Protein AF-A0A7S2GA69-F1 (afdb_monomer_lite)

Secondary structure (DSSP, 8-state):
-HHHHHTT-TTS-HHHHHHHHHHHHHHHHHH-GGGT--HHHHHSSSPPHHHHHHHHHHHHHHHHHHHHHGGGS-HHHHHHHHHHHHHHHHS-SS----S--SSPPPTT--EEEEE-GGGGT--HHHHHHHHGGGS-EEEEEEEEEETTEEEEEEEESSHHHHHHHHHHHHH-SS--TT-EEE--S-SHHHHHTTS--

pLDDT: mean 79.61, std 15.12, range [34.06, 97.5]

Foldseek 3Di:
DVLVLVVPQPPQDPVNSVVLVVLLVVLVCCVDVVNPHDVVQVVDPPHDVSNVVNVVSVVVSVVSSCVRCVVVDDPVVVVVVVCVVVVVVVPPPDPPDDQDAPDDDPLFAFKKKFKDQLQVPADQVRVQVVLCVLAHWDDFPDWDDDVSIIMTMTGHPGPSSLVSQQVVQVVPPDQPSGGGIGHDRDPVVVVPVPVPD

Structure (mmCIF, N/CA/C/O backbone):
data_AF-A0A7S2GA69-F1
#
_entry.id   AF-A0A7S2GA69-F1
#
loop_
_atom_site.group_PDB
_atom_site.id
_atom_site.type_symbol
_atom_site.label_atom_id
_atom_site.label_alt_id
_atom_site.label_comp_id
_atom_site.label_asym_id
_atom_site.label_entity_id
_atom_site.label_seq_id
_atom_site.pdbx_PDB_ins_code
_atom_site.Cartn_x
_atom_site.Cartn_y
_atom_site.Cartn_z
_atom_site.occupancy
_atom_site.B_iso_or_equiv
_atom_site.auth_seq_id
_atom_site.auth_comp_id
_atom_site.auth_asym_id
_atom_site.auth_atom_id
_atom_site.pdbx_PDB_model_num
ATOM 1 N N . GLY A 1 1 ? -5.408 2.112 14.763 1.00 56.94 1 GLY A N 1
ATOM 2 C CA . GLY A 1 1 ? -6.614 2.586 14.064 1.00 56.94 1 GLY A CA 1
ATOM 3 C C . GLY A 1 1 ? -7.779 2.627 15.024 1.00 56.94 1 GLY A C 1
ATOM 4 O O . GLY A 1 1 ? -7.984 3.654 15.646 1.00 56.94 1 GLY A O 1
ATOM 5 N N . MET A 1 2 ? -8.460 1.498 15.220 1.00 62.84 2 MET A N 1
ATOM 6 C CA . MET A 1 2 ? -9.732 1.444 15.953 1.00 62.84 2 MET A CA 1
ATOM 7 C C . MET A 1 2 ? -9.617 1.306 17.481 1.00 62.84 2 MET A C 1
ATOM 9 O O . MET A 1 2 ? -10.373 1.951 18.183 1.00 62.84 2 MET A O 1
ATOM 13 N N . ALA A 1 3 ? -8.619 0.582 18.010 1.00 67.19 3 ALA A N 1
ATOM 14 C CA . ALA A 1 3 ? -8.388 0.486 19.465 1.00 67.19 3 ALA A CA 1
ATOM 15 C C . ALA A 1 3 ? -8.144 1.856 20.133 1.00 67.19 3 ALA A C 1
ATOM 17 O O . ALA A 1 3 ? -8.482 2.086 21.287 1.00 67.19 3 ALA A O 1
ATOM 18 N N . LYS A 1 4 ? -7.572 2.797 19.372 1.00 71.19 4 LYS A N 1
ATOM 19 C CA . LYS A 1 4 ? -7.397 4.184 19.812 1.00 71.19 4 LYS A CA 1
ATOM 20 C C . LYS A 1 4 ? -8.718 4.961 19.794 1.00 71.19 4 LYS A C 1
ATOM 22 O O . LYS A 1 4 ? -8.878 5.874 20.587 1.00 71.19 4 LYS A O 1
ATOM 27 N N . ALA A 1 5 ? -9.631 4.604 18.893 1.00 69.44 5 ALA A N 1
ATOM 28 C CA . ALA A 1 5 ? -10.930 5.243 18.755 1.00 69.44 5 ALA A CA 1
ATOM 29 C C . ALA A 1 5 ? -11.930 4.739 19.809 1.00 69.44 5 ALA A C 1
ATOM 31 O O . ALA A 1 5 ? -12.579 5.552 20.454 1.00 69.44 5 ALA A O 1
ATOM 32 N N . THR A 1 6 ? -11.974 3.428 20.072 1.00 72.00 6 THR A N 1
ATOM 33 C CA . THR A 1 6 ? -12.809 2.835 21.133 1.00 72.00 6 THR A CA 1
ATOM 34 C C . THR A 1 6 ? -12.390 3.274 22.533 1.00 72.00 6 THR A C 1
ATOM 36 O O . THR A 1 6 ? -13.230 3.378 23.420 1.00 72.00 6 THR A O 1
ATOM 39 N N . GLY A 1 7 ? -11.107 3.596 22.739 1.00 74.94 7 GLY A N 1
ATOM 40 C CA . GLY A 1 7 ? -10.619 4.166 23.997 1.00 74.94 7 GLY A CA 1
ATOM 41 C C . GLY A 1 7 ? -11.280 5.498 24.377 1.00 74.94 7 GLY A C 1
ATOM 42 O O . GLY A 1 7 ? -11.326 5.825 25.560 1.00 74.94 7 GLY A O 1
ATOM 43 N N . CYS A 1 8 ? -11.815 6.230 23.395 1.00 75.06 8 CYS A N 1
ATOM 44 C CA . CYS A 1 8 ? -12.467 7.524 23.584 1.00 75.06 8 CYS A CA 1
ATOM 45 C C . CYS A 1 8 ? -13.998 7.438 23.718 1.00 75.06 8 CYS A C 1
ATOM 47 O O . CYS A 1 8 ? -14.616 8.475 23.933 1.00 75.06 8 CYS A O 1
ATOM 49 N N . LEU A 1 9 ? -14.599 6.247 23.582 1.00 79.06 9 LEU A N 1
ATOM 50 C CA . LEU A 1 9 ? -16.054 6.061 23.617 1.00 79.06 9 LEU A CA 1
ATOM 51 C C . LEU A 1 9 ? -16.526 5.656 25.007 1.00 79.06 9 LEU A C 1
ATOM 53 O O . LEU A 1 9 ? -16.236 4.554 25.474 1.00 79.06 9 LEU A O 1
ATOM 57 N N . HIS A 1 10 ? -17.279 6.522 25.664 1.00 82.38 10 HIS A N 1
ATOM 58 C CA . HIS A 1 10 ? -17.830 6.275 26.993 1.00 82.38 10 HIS A CA 1
ATOM 59 C C . HIS A 1 10 ? -18.964 5.247 26.951 1.00 82.38 10 HIS A C 1
ATOM 61 O O . HIS A 1 10 ? -19.181 4.544 27.935 1.00 82.38 10 HIS A O 1
ATOM 67 N N . SER A 1 11 ? -19.642 5.122 25.807 1.00 81.00 11 SER A N 1
ATOM 68 C CA . SER A 1 11 ? -20.712 4.145 25.576 1.00 81.00 11 SER A CA 1
ATOM 69 C C . SER A 1 11 ? -20.226 2.691 25.547 1.00 81.00 11 SER A C 1
ATOM 71 O O . SER A 1 11 ? -21.008 1.772 25.790 1.00 81.00 11 SER A O 1
ATOM 73 N N . VAL A 1 12 ? -18.935 2.457 25.292 1.00 81.62 12 VAL A N 1
ATOM 74 C CA . VAL A 1 12 ? -18.362 1.108 25.218 1.00 81.62 12 VAL A CA 1
ATOM 75 C C . VAL A 1 12 ? -17.767 0.728 26.572 1.00 81.62 12 VAL A C 1
ATOM 77 O O . VAL A 1 12 ? -16.749 1.292 26.992 1.00 81.62 12 VAL A O 1
ATOM 80 N N . SER A 1 13 ? -18.379 -0.258 27.235 1.00 88.12 13 SER A N 1
ATOM 81 C CA . SER A 1 13 ? -17.924 -0.775 28.531 1.00 88.12 13 SER A CA 1
ATOM 82 C C . SER A 1 13 ? -16.501 -1.341 28.461 1.00 88.12 13 SER A C 1
ATOM 84 O O . SER A 1 13 ? -16.039 -1.779 27.406 1.00 88.12 13 SER A O 1
ATOM 86 N N . ALA A 1 14 ? -15.790 -1.352 29.593 1.00 87.62 14 ALA A N 1
ATOM 87 C CA . ALA A 1 14 ? -14.438 -1.913 29.664 1.00 87.62 14 ALA A CA 1
ATOM 88 C C . ALA A 1 14 ? -14.398 -3.388 29.223 1.00 87.62 14 ALA A C 1
ATOM 90 O O . ALA A 1 14 ? -13.510 -3.775 28.470 1.00 87.62 14 ALA A O 1
ATOM 91 N N . GLU A 1 15 ? -15.408 -4.165 29.617 1.00 88.62 15 GLU A N 1
ATOM 92 C CA . GLU A 1 15 ? -15.568 -5.568 29.229 1.00 88.62 15 GLU A CA 1
ATOM 93 C C . GLU A 1 15 ? -15.754 -5.728 27.713 1.00 88.62 15 GLU A C 1
ATOM 95 O O . GLU A 1 15 ? -15.049 -6.510 27.080 1.00 88.62 15 GLU A O 1
ATOM 100 N N . LEU A 1 16 ? -16.627 -4.926 27.090 1.00 84.69 16 LEU A N 1
ATOM 101 C CA . LEU A 1 16 ? -16.822 -4.969 25.640 1.00 84.69 16 LEU A CA 1
ATOM 102 C C . LEU A 1 16 ? -15.548 -4.550 24.890 1.00 84.69 16 LEU A C 1
ATOM 104 O O . LEU A 1 16 ? -15.219 -5.126 23.855 1.00 84.69 16 LEU A O 1
ATOM 108 N N . ARG A 1 17 ? -14.777 -3.587 25.415 1.00 84.19 17 ARG A N 1
ATOM 109 C CA . ARG A 1 17 ? -13.474 -3.214 24.831 1.00 84.19 17 ARG A CA 1
ATOM 110 C C . ARG A 1 17 ? -12.475 -4.364 24.880 1.00 84.19 17 ARG A C 1
ATOM 112 O O . ARG A 1 17 ? -11.717 -4.533 23.923 1.00 84.19 17 ARG A O 1
ATOM 119 N N . GLU A 1 18 ? -12.450 -5.121 25.971 1.00 89.06 18 GLU A N 1
ATOM 120 C CA . GLU A 1 18 ? -11.583 -6.289 26.116 1.00 89.06 18 GLU A CA 1
ATOM 121 C C . GLU A 1 18 ? -11.987 -7.389 25.129 1.00 89.06 18 GLU A C 1
ATOM 123 O O . GLU A 1 18 ? -11.152 -7.823 24.335 1.00 89.06 18 GLU A O 1
ATOM 128 N N . GLN A 1 19 ? -13.281 -7.716 25.060 1.00 87.88 19 GLN A N 1
ATOM 129 C CA . GLN A 1 19 ? -13.828 -8.684 24.101 1.00 87.88 19 GLN A CA 1
ATOM 130 C C . GLN A 1 19 ? -13.518 -8.299 22.647 1.00 87.88 19 GLN A C 1
ATOM 132 O O . GLN A 1 19 ? -13.066 -9.127 21.856 1.00 87.88 19 GLN A O 1
ATOM 137 N N . LEU A 1 20 ? -13.704 -7.026 22.284 1.00 86.25 20 LEU A N 1
ATOM 138 C CA . LEU A 1 20 ? -13.364 -6.514 20.954 1.00 86.25 20 LEU A CA 1
ATOM 139 C C . LEU A 1 20 ? -11.859 -6.584 20.685 1.00 86.25 20 LEU A C 1
ATOM 141 O O . LEU A 1 20 ? -11.438 -6.893 19.572 1.00 86.25 20 LEU A O 1
ATOM 145 N N . THR A 1 21 ? -11.030 -6.295 21.688 1.00 86.62 21 THR A N 1
ATOM 146 C CA . THR A 1 21 ? -9.571 -6.374 21.554 1.00 86.62 21 THR A CA 1
ATOM 147 C C . THR A 1 21 ? -9.132 -7.808 21.286 1.00 86.62 21 THR A C 1
ATOM 149 O O . THR A 1 21 ? -8.342 -8.038 20.366 1.00 86.62 21 THR A O 1
ATOM 152 N N . GLU A 1 22 ? -9.683 -8.764 22.030 1.00 89.69 22 GLU A N 1
ATOM 153 C CA . GLU A 1 22 ? -9.401 -10.182 21.855 1.00 89.69 22 GLU A CA 1
ATOM 154 C C . GLU A 1 22 ? -9.870 -10.685 20.484 1.00 89.69 22 GLU A C 1
ATOM 156 O O . GLU A 1 22 ? -9.062 -11.221 19.721 1.00 89.69 22 GLU A O 1
ATOM 161 N N . LEU A 1 23 ? -11.132 -10.432 20.115 1.00 87.69 23 LEU A N 1
ATOM 162 C CA . LEU A 1 23 ? -11.693 -10.811 18.814 1.00 87.69 23 LEU A CA 1
ATOM 163 C C . LEU A 1 23 ? -10.848 -10.257 17.660 1.00 87.69 23 LEU A C 1
ATOM 165 O O . LEU A 1 23 ? -10.578 -10.948 16.673 1.00 87.69 23 LEU A O 1
ATOM 169 N N . LYS A 1 24 ? -10.368 -9.014 17.794 1.00 83.69 24 LYS A N 1
ATOM 170 C CA . LYS A 1 24 ? -9.523 -8.382 16.779 1.00 83.69 24 LYS A CA 1
ATOM 171 C C . LYS A 1 24 ? -8.124 -8.953 16.699 1.00 83.69 24 LYS A C 1
ATOM 173 O O . LYS A 1 24 ? -7.525 -8.928 15.625 1.00 83.69 24 LYS A O 1
ATOM 178 N N . GLU A 1 25 ? -7.576 -9.419 17.807 1.00 86.50 25 GLU A N 1
ATOM 179 C CA . GLU A 1 25 ? -6.292 -10.103 17.805 1.00 86.50 25 GLU A CA 1
ATOM 180 C C . GLU A 1 25 ? -6.419 -11.485 17.155 1.00 86.50 25 GLU A C 1
ATOM 182 O O . GLU A 1 25 ? -5.618 -11.824 16.284 1.00 86.50 25 GLU A O 1
ATOM 187 N N . GLN A 1 26 ? -7.477 -12.230 17.482 1.00 83.94 26 GLN A N 1
ATOM 188 C CA . GLN A 1 26 ? -7.777 -13.526 16.874 1.00 83.94 26 GLN A CA 1
ATOM 189 C C . GLN A 1 26 ? -7.988 -13.409 15.352 1.00 83.94 26 GLN A C 1
ATOM 191 O O . GLN A 1 26 ? -7.322 -14.102 14.583 1.00 83.94 26 GLN A O 1
ATOM 196 N N . GLY A 1 27 ? -8.832 -12.478 14.891 1.00 81.94 27 GLY A N 1
ATOM 197 C CA . GLY A 1 27 ? -9.054 -12.254 13.457 1.00 81.94 27 GLY A CA 1
ATOM 198 C C . GLY A 1 27 ? -7.803 -11.763 12.717 1.00 81.94 27 GLY A C 1
ATOM 199 O O . GLY A 1 27 ? -7.520 -12.198 11.602 1.00 81.94 27 GLY A O 1
ATOM 200 N N . ARG A 1 28 ? -6.982 -10.914 13.351 1.00 80.00 28 ARG A N 1
ATOM 201 C CA . ARG A 1 28 ? -5.724 -10.437 12.754 1.00 80.00 28 ARG A CA 1
ATOM 202 C C . ARG A 1 28 ? -4.724 -11.564 12.522 1.00 80.00 28 ARG A C 1
ATOM 204 O O . ARG A 1 28 ? -4.031 -11.528 11.508 1.00 80.00 28 ARG A O 1
ATOM 211 N N . ARG A 1 29 ? -4.651 -12.540 13.432 1.00 80.94 29 ARG A N 1
ATOM 212 C CA . ARG A 1 29 ? -3.798 -13.726 13.262 1.00 80.94 29 ARG A CA 1
ATOM 213 C C . ARG A 1 29 ? -4.213 -14.547 12.056 1.00 80.94 29 ARG A C 1
ATOM 215 O O . ARG A 1 29 ? -3.338 -15.030 11.369 1.00 80.94 29 ARG A O 1
ATOM 222 N N . LEU A 1 30 ? -5.505 -14.631 11.748 1.00 74.69 30 LEU A N 1
ATOM 223 C CA . LEU A 1 30 ? -5.980 -15.306 10.537 1.00 74.69 30 LEU A CA 1
ATOM 224 C C . LEU A 1 30 ? -5.666 -14.521 9.253 1.00 74.69 30 LEU A C 1
ATOM 226 O O . LEU A 1 30 ? -5.507 -15.119 8.196 1.00 74.69 30 LEU A O 1
ATOM 230 N N . PHE A 1 31 ? -5.555 -13.193 9.341 1.00 68.88 31 PHE A N 1
ATOM 231 C CA . PHE A 1 31 ? -5.378 -12.317 8.179 1.00 68.88 31 PHE A CA 1
ATOM 232 C C . PHE A 1 31 ? -3.914 -12.023 7.815 1.00 68.88 31 PHE A C 1
ATOM 234 O O . PHE A 1 31 ? -3.614 -11.760 6.654 1.00 68.88 31 PHE A O 1
ATOM 241 N N . LYS A 1 32 ? -2.995 -12.004 8.789 1.00 70.06 32 LYS A N 1
ATOM 242 C CA . LYS A 1 32 ? -1.599 -11.588 8.580 1.00 70.06 32 LYS A CA 1
ATOM 243 C C . LYS A 1 32 ? -0.661 -12.788 8.465 1.00 70.06 32 LYS A C 1
ATOM 245 O O . LYS A 1 32 ? -0.373 -13.392 9.501 1.00 70.06 32 LYS A O 1
ATOM 250 N N . PRO A 1 33 ? -0.115 -13.099 7.273 1.00 65.50 33 PRO A N 1
ATOM 251 C CA . PRO A 1 33 ? 0.760 -14.255 7.088 1.00 65.50 33 PRO A CA 1
ATOM 252 C C . PRO A 1 33 ? 1.964 -14.275 8.029 1.00 65.50 33 PRO A C 1
ATOM 254 O O . PRO A 1 33 ? 2.317 -15.307 8.591 1.00 65.50 33 PRO A O 1
ATOM 257 N N . GLU A 1 34 ? 2.549 -13.108 8.291 1.00 66.56 34 GLU A N 1
ATOM 258 C CA . GLU A 1 34 ? 3.672 -12.950 9.213 1.00 66.56 34 GLU A CA 1
ATOM 259 C C . GLU A 1 34 ? 3.327 -13.199 10.696 1.00 66.56 34 GLU A C 1
ATOM 261 O O . GLU A 1 34 ? 4.232 -13.315 11.519 1.00 66.56 34 GLU A O 1
ATOM 266 N N . LEU A 1 35 ? 2.039 -13.289 11.045 1.00 57.72 35 LEU A N 1
ATOM 267 C CA . LEU A 1 35 ? 1.529 -13.604 12.386 1.00 57.72 35 LEU A CA 1
ATOM 268 C C . LEU A 1 35 ? 0.805 -14.963 12.437 1.00 57.72 35 LEU A C 1
ATOM 270 O O . LEU A 1 35 ? 0.030 -15.203 13.362 1.00 57.72 35 LEU A O 1
ATOM 274 N N . GLY A 1 36 ? 1.051 -15.840 11.457 1.00 64.94 36 GLY A N 1
ATOM 275 C CA . GLY A 1 36 ? 0.429 -17.165 11.372 1.00 64.94 36 GLY A CA 1
ATOM 276 C C . GLY A 1 36 ? -0.874 -17.213 10.571 1.00 64.94 36 GLY A C 1
ATOM 277 O O . GLY A 1 36 ? -1.592 -18.206 10.659 1.00 64.94 36 GLY A O 1
ATOM 278 N N . GLY A 1 37 ? -1.186 -16.164 9.807 1.00 70.56 37 GLY A N 1
ATOM 279 C CA . GLY A 1 37 ? -2.333 -16.146 8.902 1.00 70.56 37 GLY A CA 1
ATOM 280 C C . GLY A 1 37 ? -2.082 -16.965 7.645 1.00 70.56 37 GLY A C 1
ATOM 281 O O . GLY A 1 37 ? -0.949 -17.086 7.185 1.00 70.56 37 GLY A O 1
ATOM 282 N N . ASP A 1 38 ? -3.146 -17.498 7.060 1.00 72.06 38 ASP A N 1
ATOM 283 C CA . ASP A 1 38 ? -3.064 -18.228 5.801 1.00 72.06 38 ASP A CA 1
ATOM 284 C C . ASP A 1 38 ? -3.950 -17.543 4.766 1.00 72.06 38 ASP A C 1
ATOM 286 O O . ASP A 1 38 ? -5.161 -17.381 4.933 1.00 72.06 38 ASP A O 1
ATOM 290 N N . ARG A 1 39 ? -3.317 -17.115 3.676 1.00 70.00 39 ARG A N 1
ATOM 291 C CA . ARG A 1 39 ? -4.009 -16.461 2.575 1.00 70.00 39 ARG A CA 1
ATOM 292 C C . ARG A 1 39 ? -4.960 -17.419 1.854 1.00 70.00 39 ARG A C 1
ATOM 294 O O . ARG A 1 39 ? -6.002 -16.961 1.395 1.00 70.00 39 ARG A O 1
ATOM 301 N N . ALA A 1 40 ? -4.640 -18.711 1.789 1.00 74.81 40 ALA A N 1
ATOM 302 C CA . ALA A 1 40 ? -5.520 -19.708 1.188 1.00 74.81 40 ALA A CA 1
ATOM 303 C C . ALA A 1 40 ? -6.849 -19.792 1.954 1.00 74.81 40 ALA A C 1
ATOM 305 O O . ALA A 1 40 ? -7.909 -19.704 1.342 1.00 74.81 40 ALA A O 1
ATOM 306 N N . ILE A 1 41 ? -6.800 -19.788 3.293 1.00 69.50 41 ILE A N 1
ATOM 307 C CA . ILE A 1 41 ? -7.995 -19.757 4.159 1.00 69.50 41 ILE A CA 1
ATOM 308 C C . ILE A 1 41 ? -8.861 -18.514 3.888 1.00 69.50 41 ILE A C 1
ATOM 310 O O . ILE A 1 41 ? -10.087 -18.575 3.957 1.00 69.50 41 ILE A O 1
ATOM 314 N N . TRP A 1 42 ? -8.246 -17.370 3.571 1.00 67.88 42 TRP A N 1
ATOM 315 C CA . TRP A 1 42 ? -8.986 -16.156 3.209 1.00 67.88 42 TRP A CA 1
ATOM 316 C C . TRP A 1 42 ? -9.622 -16.225 1.817 1.00 67.88 42 TRP A C 1
ATOM 318 O O . TRP A 1 42 ? -10.644 -15.582 1.572 1.00 67.88 42 TRP A O 1
ATOM 328 N N . GLU A 1 43 ? -9.008 -16.938 0.880 1.00 71.25 43 GLU A N 1
ATOM 329 C CA . GLU A 1 43 ? -9.525 -17.107 -0.481 1.00 71.25 43 GLU A CA 1
ATOM 330 C C . GLU A 1 43 ? -10.613 -18.192 -0.539 1.00 71.25 43 GLU A C 1
ATOM 332 O O . GLU A 1 43 ? -11.505 -18.124 -1.387 1.00 71.25 43 GLU A O 1
ATOM 337 N N . GLU A 1 44 ? -10.624 -19.112 0.426 1.00 74.81 44 GLU A N 1
ATOM 338 C CA . GLU A 1 44 ? -11.700 -20.075 0.623 1.00 74.81 44 GLU A CA 1
ATOM 339 C C . GLU A 1 44 ? -13.020 -19.377 1.011 1.00 74.81 44 GLU A C 1
ATOM 341 O O . GLU A 1 44 ? -13.093 -18.406 1.778 1.00 74.81 44 GLU A O 1
ATOM 346 N N . ARG A 1 45 ? -14.110 -19.839 0.396 1.00 72.38 45 ARG A N 1
ATOM 347 C CA . ARG A 1 45 ? -15.477 -19.389 0.673 1.00 72.38 45 ARG A CA 1
ATOM 348 C C . ARG A 1 45 ? -16.322 -20.610 1.040 1.00 72.38 45 ARG A C 1
ATOM 350 O O . ARG A 1 45 ? -16.227 -21.614 0.336 1.00 72.38 45 ARG A O 1
ATOM 357 N N . PRO A 1 46 ? -17.194 -20.518 2.060 1.00 79.88 46 PRO A N 1
ATOM 358 C CA . PRO A 1 46 ? -17.415 -19.371 2.950 1.00 79.88 46 PRO A CA 1
ATOM 359 C C . PRO A 1 46 ? -16.230 -19.115 3.900 1.00 79.88 46 PRO A C 1
ATOM 361 O O . PRO A 1 46 ? -15.495 -20.035 4.237 1.00 79.88 46 PRO A O 1
ATOM 364 N N . LEU A 1 47 ? -16.041 -17.857 4.319 1.00 77.25 47 LEU A N 1
ATOM 365 C CA . LEU A 1 47 ? -14.994 -17.523 5.292 1.00 77.25 47 LEU A CA 1
ATOM 366 C C . LEU A 1 47 ? -15.315 -18.154 6.658 1.00 77.25 47 LEU A C 1
ATOM 368 O O . LEU A 1 47 ? -16.493 -18.248 7.016 1.00 77.25 47 LEU A O 1
ATOM 372 N N . PRO A 1 48 ? -14.292 -18.497 7.459 1.00 83.38 48 PRO A N 1
ATOM 373 C CA . PRO A 1 48 ? -14.476 -18.869 8.855 1.00 83.38 48 PRO A CA 1
ATOM 374 C C . PRO A 1 48 ? -15.322 -17.843 9.621 1.00 83.38 48 PRO A C 1
ATOM 376 O O . PRO A 1 48 ? -15.081 -16.638 9.528 1.00 83.38 48 PRO A O 1
ATOM 379 N N . GLU A 1 49 ? -16.264 -18.318 10.439 1.00 86.44 49 GLU A N 1
ATOM 380 C CA . GLU A 1 49 ? -17.187 -17.474 11.218 1.00 86.44 49 GLU A CA 1
ATOM 381 C C . GLU A 1 49 ? -16.456 -16.413 12.059 1.00 86.44 49 GLU A C 1
ATOM 383 O O . GLU A 1 49 ? -16.912 -15.279 12.196 1.00 86.44 49 GLU A O 1
ATOM 388 N N . LEU A 1 50 ? -15.271 -16.743 12.577 1.00 84.50 50 LEU A N 1
ATOM 389 C CA . LEU A 1 50 ? -14.444 -15.817 13.348 1.00 84.50 50 LEU A CA 1
ATOM 390 C C . LEU A 1 50 ? -14.061 -14.555 12.551 1.00 84.50 50 LEU A C 1
ATOM 392 O O . LEU A 1 50 ? -14.024 -13.461 13.112 1.00 84.50 50 LEU A O 1
ATOM 396 N N . LEU A 1 51 ? -13.830 -14.680 11.241 1.00 81.69 51 LEU A N 1
ATOM 397 C CA . LEU A 1 51 ? -13.556 -13.541 10.363 1.00 81.69 51 LEU A CA 1
ATOM 398 C C . LEU A 1 51 ? -14.818 -12.722 10.071 1.00 81.69 51 LEU A C 1
ATOM 400 O O . LEU A 1 51 ? -14.730 -11.501 9.942 1.00 81.69 51 LEU A O 1
ATOM 404 N N . TRP A 1 52 ? -15.991 -13.358 10.028 1.00 84.50 52 TRP A N 1
ATOM 405 C CA . TRP A 1 52 ? -17.264 -12.636 9.953 1.00 84.50 52 TRP A CA 1
ATOM 406 C C . TRP A 1 52 ? -17.517 -11.825 11.213 1.00 84.50 52 TRP A C 1
ATOM 408 O O . TRP A 1 52 ? -17.807 -10.637 11.120 1.00 84.50 52 TRP A O 1
ATOM 418 N N . ARG A 1 53 ? -17.339 -12.434 12.388 1.00 84.56 53 ARG A N 1
ATOM 419 C CA . ARG A 1 53 ? -17.492 -11.748 13.676 1.00 84.56 53 ARG A CA 1
ATOM 420 C C . ARG A 1 53 ? -16.494 -10.604 13.821 1.00 84.56 53 ARG A C 1
ATOM 422 O O . ARG A 1 53 ? -16.879 -9.529 14.262 1.00 84.56 53 ARG A O 1
ATOM 429 N N . TYR A 1 54 ? -15.247 -10.805 13.394 1.00 82.81 54 TYR A N 1
ATOM 430 C CA . TYR A 1 54 ? -14.241 -9.744 13.316 1.00 82.81 54 TYR A CA 1
ATOM 431 C C . TYR A 1 54 ? -14.716 -8.560 12.456 1.00 82.81 54 TYR A C 1
ATOM 433 O O . TYR A 1 54 ? -14.639 -7.414 12.891 1.00 82.81 54 TYR A O 1
ATOM 441 N N . ALA A 1 55 ? -15.220 -8.826 11.247 1.00 84.44 55 ALA A N 1
ATOM 442 C CA . ALA A 1 55 ? -15.680 -7.777 10.338 1.00 84.44 55 ALA A CA 1
ATOM 443 C C . ALA A 1 55 ? -16.953 -7.076 10.842 1.00 84.44 55 ALA A C 1
ATOM 445 O O . ALA A 1 55 ? -17.056 -5.856 10.741 1.00 84.44 55 ALA A O 1
ATOM 446 N N . ALA A 1 56 ? -17.895 -7.829 11.415 1.00 85.88 56 ALA A N 1
ATOM 447 C CA . ALA A 1 56 ? -19.118 -7.293 12.006 1.00 85.88 56 ALA A CA 1
ATOM 448 C C . ALA A 1 56 ? -18.810 -6.377 13.197 1.00 85.88 56 ALA A C 1
ATOM 450 O O . ALA A 1 56 ? -19.299 -5.254 13.246 1.00 85.88 56 ALA A O 1
ATOM 451 N N . ALA A 1 57 ? -17.904 -6.795 14.085 1.00 84.31 57 ALA A N 1
ATOM 452 C CA . ALA A 1 57 ? -17.476 -5.993 15.226 1.00 84.31 57 ALA A CA 1
ATOM 453 C C . ALA A 1 57 ? -16.882 -4.634 14.815 1.00 84.31 57 ALA A C 1
ATOM 455 O O . ALA A 1 57 ? -17.099 -3.630 15.491 1.00 84.31 57 ALA A O 1
ATOM 456 N N . ASP A 1 58 ? -16.156 -4.577 13.695 1.00 80.31 58 ASP A N 1
ATOM 457 C CA . ASP A 1 58 ? -15.625 -3.321 13.158 1.00 80.31 58 ASP A CA 1
ATOM 458 C C . ASP A 1 58 ? -16.743 -2.370 12.713 1.00 80.31 58 ASP A C 1
ATOM 460 O O . ASP A 1 58 ? -16.636 -1.162 12.921 1.00 80.31 58 ASP A O 1
ATOM 464 N N . VAL A 1 59 ? -17.820 -2.909 12.143 1.00 84.38 59 VAL A N 1
ATOM 465 C CA . VAL A 1 59 ? -18.996 -2.142 11.717 1.00 84.38 59 VAL A CA 1
ATOM 466 C C . VAL A 1 59 ? -19.817 -1.677 12.922 1.00 84.38 59 VAL A C 1
ATOM 468 O O . VAL A 1 59 ? -20.156 -0.498 13.000 1.00 84.38 59 VAL A O 1
ATOM 471 N N . ASP A 1 60 ? -20.058 -2.553 13.897 1.00 81.75 60 ASP A N 1
ATOM 472 C CA . ASP A 1 60 ? -20.807 -2.222 15.115 1.00 81.75 60 ASP A CA 1
ATOM 473 C C . ASP A 1 60 ? -20.123 -1.099 15.904 1.00 81.75 60 ASP A C 1
ATOM 475 O O . ASP A 1 60 ? -20.761 -0.138 16.338 1.00 81.75 60 ASP A O 1
ATOM 479 N N . VAL A 1 61 ? -18.793 -1.166 16.030 1.00 80.75 61 VAL A N 1
ATOM 480 C CA . VAL A 1 61 ? -17.999 -0.111 16.672 1.00 80.75 61 VAL A CA 1
ATOM 481 C C . VAL A 1 61 ? -18.094 1.206 15.906 1.00 80.75 61 VAL A C 1
ATOM 483 O O . VAL A 1 61 ? -18.161 2.261 16.533 1.00 80.75 61 VAL A O 1
ATOM 486 N N . LEU A 1 62 ? -18.097 1.179 14.570 1.00 81.25 62 LEU A N 1
ATOM 487 C CA . LEU A 1 62 ? -18.244 2.398 13.772 1.00 81.25 62 LEU A CA 1
ATOM 488 C C . LEU A 1 62 ? -19.608 3.061 13.987 1.00 81.25 62 LEU A C 1
ATOM 490 O O . LEU A 1 62 ? -19.660 4.287 14.076 1.00 81.25 62 LEU A O 1
ATOM 494 N N . PHE A 1 63 ? -20.683 2.281 14.117 1.00 83.81 63 PHE A N 1
ATOM 495 C CA . PHE A 1 63 ? -22.004 2.820 14.442 1.00 83.81 63 PHE A CA 1
ATOM 496 C C . PHE A 1 63 ? -22.057 3.389 15.861 1.00 83.81 63 PHE A C 1
ATOM 498 O O . PHE A 1 63 ? -22.468 4.532 16.029 1.00 83.81 63 PHE A O 1
ATOM 505 N N . ALA A 1 64 ? -21.526 2.677 16.858 1.00 80.88 64 ALA A N 1
ATOM 506 C CA . ALA A 1 64 ? -21.443 3.199 18.225 1.00 80.88 64 ALA A CA 1
ATOM 507 C C . ALA A 1 64 ? -20.618 4.500 18.304 1.00 80.88 64 ALA A C 1
ATOM 509 O O . ALA A 1 64 ? -20.990 5.451 18.991 1.00 80.88 64 ALA A O 1
ATOM 510 N N . MET A 1 65 ? -19.511 4.573 17.555 1.00 82.00 65 MET A N 1
ATOM 511 C CA . MET A 1 65 ? -18.730 5.802 17.408 1.00 82.00 65 MET A CA 1
ATOM 512 C C . MET A 1 65 ? -19.546 6.930 16.791 1.00 82.00 65 MET A C 1
ATOM 514 O O . MET A 1 65 ? -19.433 8.071 17.233 1.00 82.00 65 MET A O 1
ATOM 518 N N . TYR A 1 66 ? -20.308 6.629 15.741 1.00 82.62 66 TYR A N 1
ATOM 519 C CA . TYR A 1 66 ? -21.145 7.613 15.077 1.00 82.62 66 TYR A CA 1
ATOM 520 C C . TYR A 1 66 ? -22.203 8.153 16.037 1.00 82.62 66 TYR A C 1
ATOM 522 O O . TYR A 1 66 ? -22.279 9.363 16.202 1.00 82.62 66 TYR A O 1
ATOM 530 N N . ASP A 1 67 ? -22.931 7.290 16.739 1.00 85.12 67 ASP A N 1
ATOM 531 C CA . ASP A 1 67 ? -23.994 7.708 17.655 1.00 85.12 67 ASP A CA 1
ATOM 532 C C . ASP A 1 67 ? -23.470 8.586 18.807 1.00 85.12 67 ASP A C 1
ATOM 534 O O . ASP A 1 67 ? -24.103 9.578 19.170 1.00 85.12 67 ASP A O 1
ATOM 538 N N . GLU A 1 68 ? -22.287 8.282 19.358 1.00 86.19 68 GLU A N 1
ATOM 539 C CA . GLU A 1 68 ? -21.693 9.066 20.454 1.00 86.19 68 GLU A CA 1
ATOM 540 C C . GLU A 1 68 ? -21.069 10.393 19.980 1.00 86.19 68 GLU A C 1
ATOM 542 O O . GLU A 1 68 ? -21.117 11.408 20.686 1.00 86.19 68 GLU A O 1
ATOM 547 N N . LEU A 1 69 ? -20.457 10.403 18.792 1.00 83.38 69 LEU A N 1
ATOM 548 C CA . LEU A 1 69 ? -19.698 11.554 18.298 1.00 83.38 69 LEU A CA 1
ATOM 549 C C . LEU A 1 69 ? -20.519 12.474 17.391 1.00 83.38 69 LEU A C 1
ATOM 551 O O . LEU A 1 69 ? -20.227 13.667 17.347 1.00 83.38 69 LEU A O 1
ATOM 555 N N . ALA A 1 70 ? -21.542 11.977 16.693 1.00 86.44 70 ALA A N 1
ATOM 556 C CA . ALA A 1 70 ? -22.362 12.773 15.778 1.00 86.44 70 ALA A CA 1
ATOM 557 C C . ALA A 1 70 ? -22.989 14.010 16.445 1.00 86.44 70 ALA A C 1
ATOM 559 O O . ALA A 1 70 ? -22.929 15.076 15.837 1.00 86.44 70 ALA A O 1
ATOM 560 N N . PRO A 1 71 ? -23.486 13.963 17.699 1.00 90.69 71 PRO A N 1
ATOM 561 C CA . PRO A 1 71 ? -23.994 15.164 18.368 1.00 90.69 71 PRO A CA 1
ATOM 562 C C . PRO A 1 71 ? -22.920 16.232 18.637 1.00 90.69 71 PRO A C 1
ATOM 564 O O . PRO A 1 71 ? -23.240 17.405 18.809 1.00 90.69 71 PRO A O 1
ATOM 567 N N . GLN A 1 72 ? -21.647 15.833 18.700 1.00 86.50 72 GLN A N 1
ATOM 568 C CA . GLN A 1 72 ? -20.508 16.706 19.004 1.00 86.50 72 GLN A CA 1
ATOM 569 C C . GLN A 1 72 ? -19.834 17.251 17.740 1.00 86.50 72 GLN A C 1
ATOM 571 O O . GLN A 1 72 ? -18.998 18.156 17.814 1.00 86.50 72 GLN A O 1
ATOM 576 N N . VAL A 1 73 ? -20.168 16.693 16.577 1.00 82.81 73 VAL A N 1
ATOM 577 C CA . VAL A 1 73 ? -19.568 17.052 15.299 1.00 82.81 73 VAL A CA 1
ATOM 578 C C . VAL A 1 73 ? -20.632 17.698 14.426 1.00 82.81 73 VAL A C 1
ATOM 580 O O . VAL A 1 73 ? -21.616 17.077 14.047 1.00 82.81 73 VAL A O 1
ATOM 583 N N . ASP A 1 74 ? -20.402 18.954 14.057 1.00 89.06 74 ASP A N 1
ATOM 584 C CA . ASP A 1 74 ? -21.236 19.641 13.076 1.00 89.06 74 ASP A CA 1
ATOM 585 C C . ASP A 1 74 ? -21.280 18.838 11.762 1.00 89.06 74 ASP A C 1
ATOM 587 O O . ASP A 1 74 ? -20.241 18.584 11.144 1.00 89.06 74 ASP A O 1
ATOM 591 N N . ALA A 1 75 ? -22.480 18.415 11.356 1.00 83.62 75 ALA A N 1
ATOM 592 C CA . ALA A 1 75 ? -22.668 17.518 10.217 1.00 83.62 75 ALA A CA 1
ATOM 593 C C . ALA A 1 75 ? -22.133 18.120 8.907 1.00 83.62 75 ALA A C 1
ATOM 595 O O . ALA A 1 75 ? -21.535 17.405 8.103 1.00 83.62 75 ALA A O 1
ATOM 596 N N . CYS A 1 76 ? -22.272 19.439 8.730 1.00 84.00 76 CYS A N 1
ATOM 597 C CA . CYS A 1 76 ? -21.757 20.150 7.563 1.00 84.00 76 CYS A CA 1
ATOM 598 C C . CYS A 1 76 ? -20.221 20.099 7.530 1.00 84.00 76 CYS A C 1
ATOM 600 O O . CYS A 1 76 ? -19.632 19.718 6.520 1.00 84.00 76 CYS A O 1
ATOM 602 N N . LYS A 1 77 ? -19.552 20.348 8.663 1.00 81.19 77 LYS A N 1
ATOM 603 C CA . LYS A 1 77 ? -18.090 20.203 8.780 1.00 81.19 77 LYS A CA 1
ATOM 604 C C . LYS A 1 77 ? -17.623 18.756 8.622 1.00 81.19 77 LYS A C 1
ATOM 606 O O . LYS A 1 77 ? -16.570 18.523 8.030 1.00 81.19 77 LYS A O 1
ATOM 611 N N . ALA A 1 78 ? -18.362 17.777 9.148 1.00 78.50 78 ALA A N 1
ATOM 612 C CA . ALA A 1 78 ? -18.037 16.359 8.979 1.00 78.50 78 ALA A CA 1
ATOM 613 C C . ALA A 1 78 ? -18.070 15.955 7.501 1.00 78.50 78 ALA A C 1
ATOM 615 O O . ALA A 1 78 ? -17.139 15.303 7.013 1.00 78.50 78 ALA A O 1
ATOM 616 N N . GLN A 1 79 ? -19.118 16.381 6.794 1.00 80.31 79 GLN A N 1
ATOM 617 C CA . GLN A 1 79 ? -19.271 16.183 5.362 1.00 80.31 79 GLN A CA 1
ATOM 618 C C . GLN A 1 79 ? -18.148 16.886 4.596 1.00 80.31 79 GLN A C 1
ATOM 620 O O . GLN A 1 79 ? -17.444 16.227 3.839 1.00 80.31 79 GLN A O 1
ATOM 625 N N . GLU A 1 80 ? -17.878 18.162 4.876 1.00 87.81 80 GLU A N 1
ATOM 626 C CA . GLU A 1 80 ? -16.815 18.931 4.220 1.00 87.81 80 GLU A CA 1
ATOM 627 C C . GLU A 1 80 ? -15.433 18.278 4.402 1.00 87.81 80 GLU A C 1
ATOM 629 O O . GLU A 1 80 ? -14.655 18.138 3.455 1.00 87.81 80 GLU A O 1
ATOM 634 N N . VAL A 1 81 ? -15.099 17.830 5.618 1.00 81.00 81 VAL A N 1
ATOM 635 C CA . VAL A 1 81 ? -13.835 17.126 5.885 1.00 81.00 81 VAL A CA 1
ATOM 636 C C . VAL A 1 81 ? -13.780 15.803 5.126 1.00 81.00 81 VAL A C 1
ATOM 638 O O . VAL A 1 81 ? -12.713 15.447 4.615 1.00 81.00 81 VAL A O 1
ATOM 641 N N . SER A 1 82 ? -14.896 15.079 5.052 1.00 81.12 82 SER A N 1
ATOM 642 C CA . SER A 1 82 ? -14.996 13.803 4.342 1.00 81.12 82 SER A CA 1
ATOM 643 C C . SER A 1 82 ? -14.839 13.995 2.838 1.00 81.12 82 SER A C 1
ATOM 645 O O . SER A 1 82 ? -13.977 13.353 2.244 1.00 81.12 82 SER A O 1
ATOM 647 N N . GLU A 1 83 ? -15.554 14.947 2.243 1.00 85.56 83 GLU A N 1
ATOM 648 C CA . GLU A 1 83 ? -15.432 15.341 0.838 1.00 85.56 83 GLU A CA 1
ATOM 649 C C . GLU A 1 83 ? -14.017 15.817 0.517 1.00 85.56 83 GLU A C 1
ATOM 651 O O . GLU A 1 83 ? -13.420 15.377 -0.459 1.00 85.56 83 GLU A O 1
ATOM 656 N N . ARG A 1 84 ? -13.401 16.633 1.380 1.00 87.69 84 ARG A N 1
ATOM 657 C CA . ARG A 1 84 ? -12.014 17.086 1.195 1.00 87.69 84 ARG A CA 1
ATOM 658 C C . ARG A 1 84 ? -11.007 15.941 1.300 1.00 87.69 84 ARG A C 1
ATOM 660 O O . ARG A 1 84 ? -9.955 15.977 0.660 1.00 87.69 84 ARG A O 1
ATOM 667 N N . ARG A 1 85 ? -11.244 14.944 2.157 1.00 81.25 85 ARG A N 1
ATOM 668 C CA . ARG A 1 85 ? -10.379 13.755 2.272 1.00 81.25 85 ARG A CA 1
ATOM 669 C C . ARG A 1 85 ? -10.554 12.837 1.072 1.00 81.25 85 ARG A C 1
ATOM 671 O O . ARG A 1 85 ? -9.546 12.420 0.508 1.00 81.25 85 ARG A O 1
ATOM 678 N N . LEU A 1 86 ? -11.797 12.580 0.676 1.00 76.06 86 LEU A N 1
ATOM 679 C 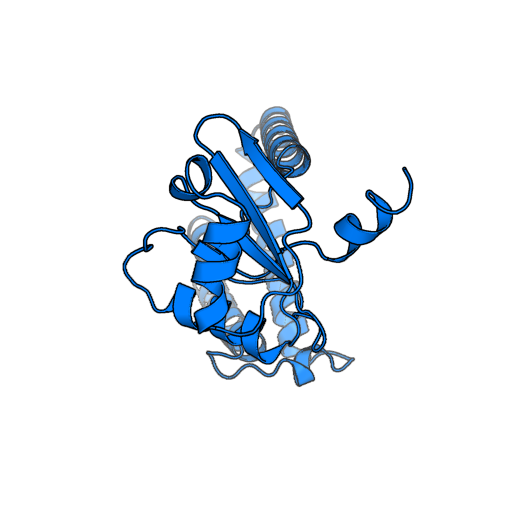CA . LEU A 1 86 ? -12.139 11.777 -0.488 1.00 76.06 86 LEU A CA 1
ATOM 680 C C . LEU A 1 86 ? -11.599 12.435 -1.756 1.00 76.06 86 LEU A C 1
ATOM 682 O O . LEU A 1 86 ? -10.863 11.798 -2.491 1.00 76.06 86 LEU A O 1
ATOM 686 N N . GLY A 1 87 ? -11.829 13.734 -1.939 1.00 82.50 87 GLY A N 1
ATOM 687 C CA . GLY A 1 87 ? -11.264 14.538 -3.019 1.00 82.50 87 GLY A CA 1
ATOM 688 C C . GLY A 1 87 ? -9.738 14.486 -3.040 1.00 82.50 87 GLY A C 1
ATOM 689 O O . GLY A 1 87 ? -9.160 14.217 -4.083 1.00 82.50 87 GLY A O 1
ATOM 690 N N . ARG A 1 88 ? -9.062 14.613 -1.887 1.00 77.56 88 ARG A N 1
ATOM 691 C CA . ARG A 1 88 ? -7.600 14.412 -1.803 1.00 77.56 88 ARG A CA 1
ATOM 692 C C . ARG A 1 88 ? -7.156 12.993 -2.146 1.00 77.56 88 ARG A C 1
ATOM 694 O O . ARG A 1 88 ? -6.034 12.824 -2.603 1.00 77.56 88 ARG A O 1
ATOM 701 N N . HIS A 1 89 ? -7.964 11.976 -1.868 1.00 66.31 89 HIS A N 1
ATOM 702 C CA . HIS A 1 89 ? -7.666 10.598 -2.262 1.00 66.31 89 HIS A CA 1
ATOM 703 C C . HIS A 1 89 ? -7.909 10.361 -3.751 1.00 66.31 89 HIS A C 1
ATOM 705 O O . HIS A 1 89 ? -7.099 9.689 -4.375 1.00 66.31 89 HIS A O 1
ATOM 711 N N . LEU A 1 90 ? -8.956 10.954 -4.320 1.00 71.25 90 LEU A N 1
ATOM 712 C CA . LEU A 1 90 ? -9.275 10.875 -5.743 1.00 71.25 90 LEU A CA 1
ATOM 713 C C . LEU A 1 90 ? -8.280 11.674 -6.598 1.00 71.25 90 LEU A C 1
ATOM 715 O O . LEU A 1 90 ? -7.914 11.223 -7.671 1.00 71.25 90 LEU A O 1
ATOM 719 N N . GLN A 1 91 ? -7.807 12.823 -6.105 1.00 69.75 91 GLN A N 1
ATOM 720 C CA . GLN A 1 91 ? -6.798 13.664 -6.767 1.00 69.75 91 GLN A CA 1
ATOM 721 C C . GLN A 1 91 ? -5.358 13.207 -6.516 1.00 69.75 91 GLN A C 1
ATOM 723 O O . GLN A 1 91 ? -4.433 13.662 -7.185 1.00 69.75 91 GLN A O 1
ATOM 728 N N . ARG A 1 92 ? -5.126 12.328 -5.535 1.00 59.12 92 ARG A N 1
ATOM 729 C CA . ARG A 1 92 ? -3.835 11.655 -5.393 1.00 59.12 92 ARG A CA 1
ATOM 730 C C . ARG A 1 92 ? -3.745 10.578 -6.472 1.00 59.12 92 ARG A C 1
ATOM 732 O O . ARG A 1 92 ? -3.978 9.405 -6.197 1.00 59.12 92 ARG A O 1
ATOM 739 N N . ASP A 1 93 ? -3.299 10.969 -7.666 1.00 50.44 93 ASP A N 1
ATOM 740 C CA . ASP A 1 93 ? -2.893 10.041 -8.741 1.00 50.44 93 ASP A CA 1
ATOM 741 C C . ASP A 1 93 ? -1.854 9.013 -8.265 1.00 50.44 93 ASP A C 1
ATOM 743 O O . ASP A 1 93 ? -1.706 7.915 -8.800 1.00 50.44 93 ASP A O 1
ATOM 747 N N . THR A 1 94 ? -1.167 9.332 -7.172 1.00 48.41 94 THR A N 1
ATOM 748 C CA . THR A 1 94 ? -0.293 8.430 -6.444 1.00 48.41 94 THR A CA 1
ATOM 749 C C . THR A 1 94 ? -0.904 8.072 -5.095 1.00 48.41 94 THR A C 1
ATOM 751 O O . THR A 1 94 ? -0.713 8.745 -4.081 1.00 48.41 94 THR A O 1
ATOM 754 N N . LEU A 1 95 ? -1.583 6.925 -5.057 1.00 46.22 95 LEU A N 1
ATOM 755 C CA . LEU A 1 95 ? -1.714 6.142 -3.833 1.00 46.22 95 LEU A CA 1
ATOM 756 C C . LEU A 1 95 ? -0.297 5.915 -3.277 1.00 46.22 95 LEU A C 1
ATOM 758 O O . LEU A 1 95 ? 0.459 5.053 -3.743 1.00 46.22 95 LEU A O 1
ATOM 762 N N . GLU A 1 96 ? 0.086 6.698 -2.267 1.00 43.97 96 GLU A N 1
ATOM 763 C CA . GLU A 1 96 ? 1.215 6.431 -1.375 1.00 43.97 96 GLU A CA 1
ATOM 764 C C . GLU A 1 96 ? 0.922 5.164 -0.552 1.00 43.97 96 GLU A C 1
ATOM 766 O O . GLU A 1 96 ? 0.888 5.179 0.671 1.00 43.97 96 GLU A O 1
ATOM 771 N N . THR A 1 97 ? 0.678 4.028 -1.208 1.00 42.19 97 THR A N 1
ATOM 772 C CA . THR A 1 97 ? 0.737 2.733 -0.538 1.00 42.19 97 THR A CA 1
ATOM 773 C C . THR A 1 97 ? 2.164 2.523 -0.045 1.00 42.19 97 THR A C 1
ATOM 775 O O . THR A 1 97 ? 3.143 2.787 -0.758 1.00 42.19 97 THR A O 1
ATOM 778 N N . GLY A 1 98 ? 2.284 2.111 1.211 1.00 47.91 98 GLY A N 1
ATOM 779 C CA . GLY A 1 98 ? 3.537 1.627 1.765 1.00 47.91 98 GLY A CA 1
ATOM 780 C C . GLY A 1 98 ? 4.057 0.399 0.997 1.00 47.91 98 GLY A C 1
ATOM 781 O O . GLY A 1 98 ? 3.577 0.076 -0.088 1.00 47.91 98 GLY A O 1
ATOM 782 N N . PRO A 1 99 ? 5.035 -0.329 1.548 1.00 47.91 99 PRO A N 1
ATOM 783 C CA . PRO A 1 99 ? 5.628 -1.497 0.889 1.00 47.91 99 PRO A CA 1
ATOM 784 C C . PRO A 1 99 ? 4.656 -2.674 0.649 1.00 47.91 99 PRO A C 1
ATOM 786 O O . PRO A 1 99 ? 5.048 -3.657 0.028 1.00 47.91 99 PRO A O 1
ATOM 789 N N . HIS A 1 100 ? 3.405 -2.591 1.109 1.00 50.22 100 HIS A N 1
ATOM 790 C CA . HIS A 1 100 ? 2.391 -3.625 0.918 1.00 50.22 100 HIS A CA 1
ATOM 791 C C . HIS A 1 100 ? 1.529 -3.304 -0.312 1.00 50.22 100 HIS A C 1
ATOM 793 O O . HIS A 1 100 ? 0.884 -2.257 -0.369 1.00 50.22 100 HIS A O 1
ATOM 799 N N . ARG A 1 101 ? 1.553 -4.195 -1.313 1.00 56.06 101 ARG A N 1
ATOM 800 C CA . ARG A 1 101 ? 0.572 -4.217 -2.410 1.00 56.06 101 ARG A CA 1
ATOM 801 C C . ARG A 1 101 ? -0.673 -4.957 -1.925 1.00 56.06 101 ARG A C 1
ATOM 803 O O . ARG A 1 101 ? -0.538 -5.977 -1.256 1.00 56.06 101 ARG A O 1
ATOM 810 N N . ASP A 1 102 ? -1.847 -4.490 -2.337 1.00 50.56 102 ASP A N 1
ATOM 811 C CA . ASP A 1 102 ? -3.122 -5.165 -2.051 1.00 50.56 102 ASP A CA 1
ATOM 812 C C . ASP A 1 102 ? -3.297 -6.461 -2.869 1.00 50.56 102 ASP A C 1
ATOM 814 O O . ASP A 1 102 ? -4.099 -7.320 -2.517 1.00 50.56 102 ASP A O 1
ATOM 818 N N . PHE A 1 103 ? -2.506 -6.636 -3.936 1.00 56.12 103 PHE A N 1
ATOM 819 C CA . PHE A 1 103 ? -2.555 -7.790 -4.836 1.00 56.12 103 PHE A CA 1
ATOM 820 C C . PHE A 1 103 ? -1.159 -8.394 -5.059 1.00 56.12 103 PHE A C 1
ATOM 822 O O . PHE A 1 103 ? -0.165 -7.654 -5.078 1.00 56.12 103 PHE A O 1
ATOM 829 N N . PRO A 1 104 ? -1.059 -9.727 -5.242 1.00 60.50 104 PRO A N 1
ATOM 830 C CA . PRO A 1 104 ? 0.199 -10.379 -5.580 1.00 60.50 104 PRO A CA 1
ATOM 831 C C . PRO A 1 104 ? 0.724 -9.854 -6.917 1.00 60.50 104 PRO A C 1
ATOM 833 O O . PRO A 1 104 ? -0.037 -9.482 -7.808 1.00 60.50 104 PRO A O 1
ATOM 836 N N . VAL A 1 105 ? 2.047 -9.818 -7.053 1.00 67.44 105 VAL A N 1
ATOM 837 C CA . VAL A 1 105 ? 2.681 -9.537 -8.342 1.00 67.44 105 VAL A CA 1
ATOM 838 C C . VAL A 1 105 ? 2.425 -10.749 -9.244 1.00 67.44 105 VAL A C 1
ATOM 840 O O . VAL A 1 105 ? 2.676 -11.863 -8.778 1.00 67.44 105 VAL A O 1
ATOM 843 N N . PRO A 1 106 ? 1.934 -10.572 -10.485 1.00 76.31 106 PRO A N 1
ATOM 844 C CA . PRO A 1 106 ? 1.856 -11.674 -11.439 1.00 76.31 106 PRO A CA 1
ATOM 845 C C . PRO A 1 106 ? 3.213 -12.380 -11.548 1.00 76.31 106 PRO A C 1
ATOM 847 O O . PRO A 1 106 ? 4.260 -11.731 -11.517 1.00 76.31 106 PRO A O 1
ATOM 850 N N . SER A 1 107 ? 3.218 -13.710 -11.615 1.00 74.00 107 SER A N 1
ATOM 851 C CA . SER A 1 107 ? 4.459 -14.500 -11.592 1.00 74.00 107 SER A CA 1
ATOM 852 C C . SER A 1 107 ? 5.352 -14.276 -12.814 1.00 74.00 107 SER A C 1
ATOM 854 O O . SER A 1 107 ? 6.522 -14.634 -12.790 1.00 74.00 107 SER A O 1
ATOM 856 N N . ASP A 1 108 ? 4.796 -13.709 -13.876 1.00 79.12 108 ASP A N 1
ATOM 857 C CA . ASP A 1 108 ? 5.435 -13.349 -15.140 1.00 79.12 108 ASP A CA 1
ATOM 858 C C . ASP A 1 108 ? 5.849 -11.870 -15.203 1.00 79.12 108 ASP A C 1
ATOM 860 O O . ASP A 1 108 ? 6.358 -11.409 -16.223 1.00 79.12 108 ASP A O 1
ATOM 864 N N . PHE A 1 109 ? 5.666 -11.111 -14.120 1.00 85.62 109 PHE A N 1
ATOM 865 C CA . PHE A 1 109 ? 5.872 -9.671 -14.138 1.00 85.62 109 PHE A CA 1
ATOM 866 C C . PHE A 1 109 ? 7.362 -9.291 -14.115 1.00 85.62 109 PHE A C 1
ATOM 868 O O . PHE A 1 109 ? 8.071 -9.502 -13.128 1.00 85.62 109 PHE A O 1
ATOM 875 N N . GLN A 1 110 ? 7.831 -8.692 -15.209 1.00 93.88 110 GLN A N 1
ATOM 876 C CA . GLN A 1 110 ? 9.251 -8.405 -15.459 1.00 93.88 110 GLN A CA 1
ATOM 877 C C . GLN A 1 110 ? 9.638 -6.932 -15.266 1.00 93.88 110 GLN A C 1
ATOM 879 O O . GLN A 1 110 ? 10.820 -6.586 -15.303 1.00 93.88 110 GLN A O 1
ATOM 884 N N . THR A 1 111 ? 8.663 -6.051 -15.040 1.00 94.44 111 THR A N 1
ATOM 885 C CA . THR A 1 111 ? 8.894 -4.608 -14.930 1.00 94.44 111 THR A CA 1
ATOM 886 C C . THR A 1 111 ? 9.058 -4.175 -13.477 1.00 94.44 111 THR A C 1
ATOM 888 O O . THR A 1 111 ? 8.247 -4.495 -12.610 1.00 94.44 111 THR A O 1
ATOM 891 N N . VAL A 1 112 ? 10.076 -3.372 -13.193 1.00 94.00 112 VAL A N 1
ATOM 892 C CA . VAL A 1 112 ? 10.261 -2.706 -11.901 1.00 94.00 112 VAL A CA 1
ATOM 893 C C . VAL A 1 112 ? 10.091 -1.201 -12.047 1.00 94.00 112 VAL A C 1
ATOM 895 O O . VAL A 1 112 ? 10.345 -0.622 -13.099 1.00 94.00 112 VAL A O 1
ATOM 898 N N . PHE A 1 113 ? 9.679 -0.558 -10.964 1.00 93.25 113 PHE A N 1
ATOM 899 C CA . PHE A 1 113 ? 9.601 0.887 -10.831 1.00 93.25 113 PHE A CA 1
ATOM 900 C C . PHE A 1 113 ? 10.789 1.389 -10.008 1.00 93.25 113 PHE A C 1
ATOM 902 O O . PHE A 1 113 ? 10.989 0.986 -8.857 1.00 93.25 113 PHE A O 1
ATOM 909 N N . VAL A 1 114 ? 11.560 2.304 -10.581 1.00 93.88 114 VAL A N 1
ATOM 910 C CA . VAL A 1 114 ? 12.720 2.936 -9.952 1.00 93.88 114 VAL A CA 1
ATOM 911 C C . VAL A 1 114 ? 12.378 4.395 -9.688 1.00 93.88 114 VAL A C 1
ATOM 913 O O . VAL A 1 114 ? 11.944 5.091 -10.596 1.00 93.88 114 VAL A O 1
ATOM 916 N N . LYS A 1 115 ? 12.587 4.883 -8.461 1.00 93.31 115 LYS A N 1
ATOM 917 C CA . LYS A 1 115 ? 12.445 6.311 -8.123 1.00 93.31 115 LYS A CA 1
ATOM 918 C C . LYS A 1 115 ? 13.662 6.835 -7.380 1.00 93.31 115 LYS A C 1
ATOM 920 O O . LYS A 1 115 ? 14.147 6.193 -6.447 1.00 93.31 115 LYS A O 1
ATOM 925 N N . GLY A 1 116 ? 14.090 8.051 -7.702 1.00 92.00 116 GLY A N 1
ATOM 926 C CA . GLY A 1 116 ? 15.144 8.731 -6.954 1.00 92.00 116 GLY A CA 1
ATOM 927 C 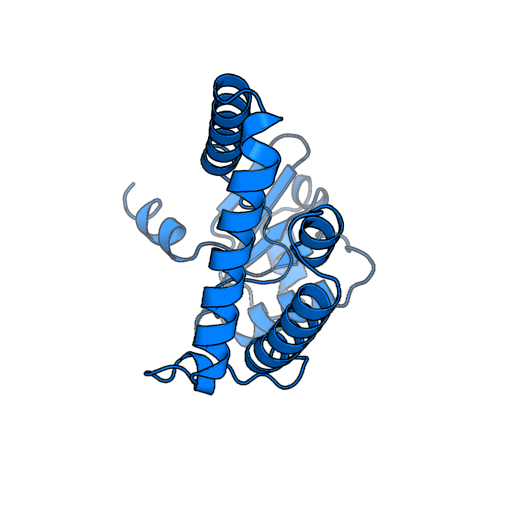C . GLY A 1 116 ? 15.720 9.939 -7.677 1.00 92.00 116 GLY A C 1
ATOM 928 O O . GLY A 1 116 ? 15.819 9.944 -8.896 1.00 92.00 116 GLY A O 1
ATOM 929 N N . LYS A 1 117 ? 16.185 10.941 -6.918 1.00 91.81 117 LYS A N 1
ATOM 930 C CA . LYS A 1 117 ? 16.785 12.173 -7.470 1.00 91.81 117 LYS A CA 1
ATOM 931 C C . LYS A 1 117 ? 17.977 11.918 -8.390 1.00 91.81 117 LYS A C 1
ATOM 933 O O . LYS A 1 117 ? 18.244 12.706 -9.285 1.00 91.81 117 LYS A O 1
ATOM 938 N N . ALA A 1 118 ? 18.703 10.825 -8.181 1.00 90.94 118 ALA A N 1
ATOM 939 C CA . ALA A 1 118 ? 19.827 10.486 -9.037 1.00 90.94 118 ALA A CA 1
ATOM 940 C C . ALA A 1 118 ? 19.402 10.141 -10.472 1.00 90.94 118 ALA A C 1
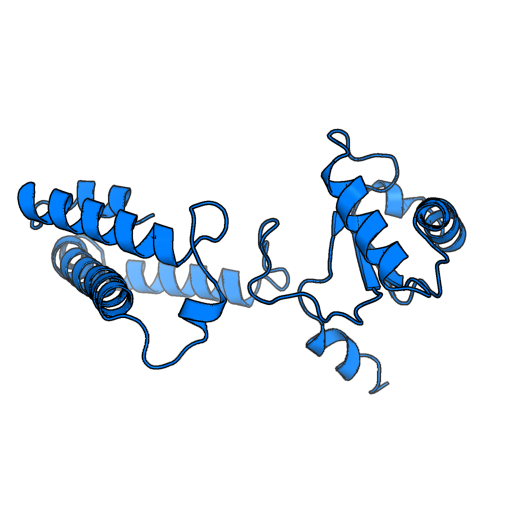ATOM 942 O O . ALA A 1 118 ? 20.153 10.431 -11.398 1.00 90.94 118 ALA A O 1
ATOM 943 N N . LEU A 1 119 ? 18.163 9.666 -10.667 1.00 92.25 119 LEU A N 1
ATOM 944 C CA . LEU A 1 119 ? 17.587 9.500 -11.998 1.00 92.25 119 LEU A CA 1
ATOM 945 C C . LEU A 1 119 ? 17.477 10.825 -12.754 1.00 92.25 119 LEU A C 1
ATOM 947 O O . LEU A 1 119 ? 17.366 10.781 -13.962 1.00 92.25 119 LEU A O 1
ATOM 951 N N . LEU A 1 120 ? 17.571 12.002 -12.128 1.00 91.94 120 LEU A N 1
ATOM 952 C CA . LEU A 1 120 ? 17.637 13.269 -12.873 1.00 91.94 120 LEU A CA 1
ATOM 953 C C . LEU A 1 120 ? 18.924 13.400 -13.708 1.00 91.94 120 LEU A C 1
ATOM 955 O O . LEU A 1 120 ? 18.980 14.219 -14.616 1.00 91.94 120 LEU A O 1
ATOM 959 N N . ARG A 1 121 ? 19.970 12.622 -13.390 1.00 93.19 121 ARG A N 1
ATOM 960 C CA . ARG A 1 121 ? 21.306 12.721 -14.007 1.00 93.19 121 ARG A CA 1
ATOM 961 C C . ARG A 1 121 ? 21.800 11.425 -14.652 1.00 93.19 121 ARG A C 1
ATOM 963 O O . ARG A 1 121 ? 22.877 11.415 -15.231 1.00 93.19 121 ARG A O 1
ATOM 970 N N . THR A 1 122 ? 21.061 10.332 -14.513 1.00 93.81 122 THR A N 1
ATOM 971 C CA . THR A 1 122 ? 21.421 9.012 -15.053 1.00 93.81 122 THR A CA 1
ATOM 972 C C . THR A 1 122 ? 20.808 8.861 -16.440 1.00 93.81 122 THR A C 1
ATOM 974 O O . THR A 1 122 ? 19.624 9.125 -16.571 1.00 93.81 122 THR A O 1
ATOM 977 N N . SER A 1 123 ? 21.535 8.466 -17.486 1.00 95.44 123 SER A N 1
ATOM 978 C CA . SER A 1 123 ? 20.900 8.144 -18.781 1.00 95.44 123 SER A CA 1
ATOM 979 C C . SER A 1 123 ? 20.158 6.799 -18.720 1.00 95.44 123 SER A C 1
ATOM 981 O O . SER A 1 123 ? 20.358 6.027 -17.783 1.00 95.44 123 SER A O 1
ATOM 983 N N . ASP A 1 124 ? 19.310 6.481 -19.700 1.00 95.75 124 ASP A N 1
ATOM 984 C CA . ASP A 1 124 ? 18.639 5.168 -19.731 1.00 95.75 124 ASP A CA 1
ATOM 985 C C . ASP A 1 124 ? 19.651 4.024 -19.902 1.00 95.75 124 ASP A C 1
ATOM 987 O O . ASP A 1 124 ? 19.500 2.968 -19.288 1.00 95.75 124 ASP A O 1
ATOM 991 N N . ALA A 1 125 ? 20.741 4.264 -20.642 1.00 96.06 125 ALA A N 1
ATOM 992 C CA . ALA A 1 125 ? 21.855 3.328 -20.775 1.00 96.06 125 ALA A CA 1
ATOM 993 C C . ALA A 1 125 ? 22.582 3.102 -19.439 1.00 96.06 125 ALA A C 1
ATOM 995 O O . ALA A 1 125 ? 22.855 1.959 -19.077 1.00 96.06 125 ALA A O 1
ATOM 996 N N . ASP A 1 126 ? 22.838 4.164 -18.669 1.00 95.38 126 ASP A N 1
ATOM 997 C CA . ASP A 1 126 ? 23.465 4.049 -17.344 1.00 95.38 126 ASP A CA 1
ATOM 998 C C . ASP A 1 126 ? 22.543 3.348 -16.341 1.00 95.38 126 ASP A C 1
ATOM 1000 O O . ASP A 1 126 ? 22.999 2.560 -15.510 1.00 95.38 126 ASP A O 1
ATOM 1004 N N . LEU A 1 127 ? 21.237 3.624 -16.412 1.00 95.31 127 LEU A N 1
ATOM 1005 C CA . LEU A 1 127 ? 20.228 2.973 -15.582 1.00 95.31 127 LEU A CA 1
ATOM 1006 C C . LEU A 1 127 ? 20.175 1.472 -15.884 1.00 95.31 127 LEU A C 1
ATOM 1008 O O . LEU A 1 127 ? 20.259 0.659 -14.959 1.00 95.31 127 LEU A O 1
ATOM 1012 N N . ALA A 1 128 ? 20.092 1.110 -17.166 1.00 96.38 128 ALA A N 1
ATOM 1013 C CA . ALA A 1 128 ? 20.113 -0.275 -17.617 1.00 96.38 128 ALA A CA 1
ATOM 1014 C C . ALA A 1 128 ? 21.422 -0.970 -17.217 1.00 96.38 128 ALA A C 1
ATOM 1016 O O . ALA A 1 128 ? 21.389 -2.063 -16.651 1.00 96.38 128 ALA A O 1
ATOM 1017 N N . TRP A 1 129 ? 22.572 -0.315 -17.410 1.00 95.75 129 TRP A N 1
ATOM 1018 C CA . TRP A 1 129 ? 23.875 -0.838 -16.997 1.00 95.75 129 TRP A CA 1
ATOM 1019 C C . TRP A 1 129 ? 23.934 -1.085 -15.488 1.00 95.75 129 TRP A C 1
ATOM 1021 O O . TRP A 1 129 ? 24.363 -2.151 -15.044 1.00 95.75 129 TRP A O 1
ATOM 1031 N N . HIS A 1 130 ? 23.436 -0.155 -14.675 1.00 94.31 130 HIS A N 1
ATOM 1032 C CA . HIS A 1 130 ? 23.436 -0.310 -13.226 1.00 94.31 130 HIS A CA 1
ATOM 1033 C C . HIS A 1 130 ? 22.524 -1.432 -12.722 1.00 94.31 130 HIS A C 1
ATOM 1035 O O . HIS A 1 130 ? 22.837 -2.061 -11.705 1.00 94.31 130 HIS A O 1
ATOM 1041 N N . LEU A 1 131 ? 21.390 -1.645 -13.387 1.00 95.31 131 LEU A N 1
ATOM 1042 C CA . LEU A 1 131 ? 20.440 -2.702 -13.052 1.00 95.31 131 LEU A CA 1
ATOM 1043 C C . LEU A 1 131 ? 20.836 -4.053 -13.658 1.00 95.31 131 LEU A C 1
ATOM 1045 O O . LEU A 1 131 ? 20.384 -5.079 -13.155 1.00 95.31 131 LEU A O 1
ATOM 1049 N N . SER A 1 132 ? 21.756 -4.071 -14.630 1.00 96.19 132 SER A N 1
ATOM 1050 C CA . SER A 1 132 ? 22.232 -5.297 -15.283 1.00 96.19 132 SER A CA 1
ATOM 1051 C C . SER A 1 132 ? 22.873 -6.301 -14.316 1.00 96.19 132 SER A C 1
ATOM 1053 O O . SER A 1 132 ? 22.809 -7.508 -14.534 1.00 96.19 132 SER A O 1
ATOM 1055 N N . LYS A 1 133 ? 23.403 -5.826 -13.179 1.00 95.81 133 LYS A N 1
ATOM 1056 C CA . LYS A 1 133 ? 23.926 -6.675 -12.092 1.00 95.81 133 LYS A CA 1
ATOM 1057 C C . LYS A 1 133 ? 22.871 -7.568 -11.427 1.00 95.81 133 LYS A C 1
ATOM 1059 O O . LYS A 1 133 ? 23.238 -8.499 -10.718 1.00 95.81 133 LYS A O 1
ATOM 1064 N N . PHE A 1 134 ? 21.586 -7.246 -11.585 1.00 95.44 134 PHE A N 1
ATOM 1065 C CA . PHE A 1 134 ? 20.480 -8.047 -11.060 1.00 95.44 134 PHE A CA 1
ATOM 1066 C C . PHE A 1 134 ? 19.922 -9.017 -12.106 1.00 95.44 134 PHE A C 1
ATOM 1068 O O . PHE A 1 134 ? 19.309 -10.005 -11.731 1.00 95.44 134 PHE A O 1
ATOM 1075 N N . GLY A 1 135 ? 20.146 -8.753 -13.394 1.00 96.81 135 GLY A N 1
ATOM 1076 C CA . GLY A 1 135 ? 19.669 -9.545 -14.524 1.00 96.81 135 GLY A CA 1
ATOM 1077 C C . GLY A 1 135 ? 19.709 -8.723 -15.812 1.00 96.81 135 GLY A C 1
ATOM 1078 O O . GLY A 1 135 ? 19.860 -7.503 -15.768 1.00 96.81 135 GLY A O 1
ATOM 1079 N N . LYS A 1 136 ? 19.563 -9.367 -16.974 1.00 97.50 136 LYS A N 1
ATOM 1080 C CA . LYS A 1 136 ? 19.556 -8.663 -18.265 1.00 97.50 136 LYS A CA 1
ATOM 1081 C C . LYS A 1 136 ? 18.361 -7.707 -18.336 1.00 97.50 136 LYS A C 1
ATOM 1083 O O . LYS A 1 136 ? 17.221 -8.146 -18.231 1.00 97.50 136 LYS A O 1
ATOM 1088 N N . VAL A 1 137 ? 18.620 -6.417 -18.533 1.00 97.44 137 VAL A N 1
ATOM 1089 C CA . VAL A 1 137 ? 17.578 -5.413 -18.788 1.00 97.44 137 VAL A CA 1
ATOM 1090 C C . VAL A 1 137 ? 17.169 -5.501 -20.258 1.00 97.44 137 VAL A C 1
ATOM 1092 O O . VAL A 1 137 ? 18.031 -5.481 -21.136 1.00 97.44 137 VAL A O 1
ATOM 1095 N N . SER A 1 138 ? 15.869 -5.646 -20.508 1.00 96.81 138 SER A N 1
ATOM 1096 C CA . SER A 1 138 ? 15.264 -5.685 -21.841 1.00 96.81 138 SER A CA 1
ATOM 1097 C C . SER A 1 138 ? 15.021 -4.269 -22.366 1.00 96.81 138 SER A C 1
ATOM 1099 O O . SER A 1 138 ? 15.480 -3.926 -23.454 1.00 96.81 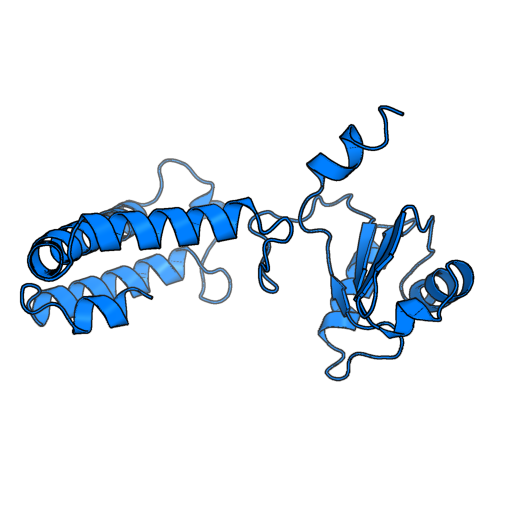138 SER A O 1
ATOM 1101 N N . ALA A 1 139 ? 14.363 -3.422 -21.564 1.00 96.06 139 ALA A N 1
ATOM 1102 C CA . ALA A 1 139 ? 13.972 -2.072 -21.965 1.00 96.06 139 ALA A CA 1
ATOM 1103 C C . ALA A 1 139 ? 13.785 -1.123 -20.767 1.00 96.06 139 ALA A C 1
ATOM 1105 O O . ALA A 1 139 ? 13.619 -1.548 -19.622 1.00 96.06 139 ALA A O 1
ATOM 1106 N N . VAL A 1 140 ? 13.772 0.183 -21.052 1.00 95.00 140 VAL A N 1
ATOM 1107 C CA . VAL A 1 140 ? 13.359 1.253 -20.129 1.00 95.00 140 VAL A CA 1
ATOM 1108 C C . VAL A 1 140 ? 12.186 1.990 -20.791 1.00 95.00 140 VAL A C 1
ATOM 1110 O O . VAL A 1 140 ? 12.394 3.025 -21.416 1.00 95.00 140 VAL A O 1
ATOM 1113 N N . PRO A 1 141 ? 10.964 1.421 -20.768 1.00 88.19 141 PRO A N 1
ATOM 1114 C CA . PRO A 1 141 ? 9.864 1.872 -21.628 1.00 88.19 141 PRO A CA 1
ATOM 1115 C C . PRO A 1 141 ? 9.366 3.283 -21.318 1.00 88.19 141 PRO A C 1
ATOM 1117 O O . PRO A 1 141 ? 8.816 3.949 -22.188 1.00 88.19 141 PRO A O 1
ATOM 1120 N N . HIS A 1 142 ? 9.519 3.737 -20.076 1.00 89.00 142 HIS A N 1
ATOM 1121 C CA . HIS A 1 142 ? 9.022 5.039 -19.674 1.00 89.00 142 HIS A CA 1
ATOM 1122 C C . HIS A 1 142 ? 9.872 5.634 -18.565 1.00 89.00 142 HIS A C 1
ATOM 1124 O O . HIS A 1 142 ? 10.243 4.959 -17.597 1.00 89.00 142 HIS A O 1
ATOM 1130 N N . ARG A 1 143 ? 10.119 6.933 -18.691 1.00 90.50 143 ARG A N 1
ATOM 1131 C CA . ARG A 1 143 ? 10.840 7.728 -17.718 1.00 90.50 143 ARG A CA 1
ATOM 1132 C C . ARG A 1 143 ? 10.272 9.131 -17.686 1.00 90.50 143 ARG A C 1
ATOM 1134 O O . ARG A 1 143 ? 10.073 9.751 -18.725 1.00 90.50 143 ARG A O 1
ATOM 1141 N N . GLU A 1 144 ? 10.117 9.646 -16.478 1.00 91.62 144 GLU A N 1
ATOM 1142 C CA . GLU A 1 144 ? 9.658 11.005 -16.256 1.00 91.62 144 GLU A CA 1
ATOM 1143 C C . GLU A 1 144 ? 10.563 11.701 -15.241 1.00 91.62 144 GLU A C 1
ATOM 1145 O O . GLU A 1 144 ? 10.971 11.129 -14.222 1.00 91.62 144 GLU A O 1
ATOM 1150 N N . CYS A 1 145 ? 10.871 12.959 -15.536 1.00 90.00 145 CYS A N 1
ATOM 1151 C CA . CYS A 1 145 ? 11.630 13.853 -14.680 1.00 90.00 145 CYS A CA 1
ATOM 1152 C C . CYS A 1 145 ? 10.817 15.142 -14.534 1.00 90.00 145 CYS A C 1
ATOM 1154 O O . CYS A 1 145 ? 10.697 15.904 -15.490 1.00 90.00 145 CYS A O 1
ATOM 1156 N N . SER A 1 146 ? 10.276 15.392 -13.344 1.00 88.69 146 SER A N 1
ATOM 1157 C CA . SER A 1 146 ? 9.488 16.585 -13.040 1.00 88.69 146 SER A CA 1
ATOM 1158 C C . SER A 1 146 ? 10.022 17.247 -11.773 1.00 88.69 146 SER A C 1
ATOM 1160 O O . SER A 1 146 ? 9.895 16.730 -10.660 1.00 88.69 146 SER A O 1
ATOM 1162 N N . GLY A 1 147 ? 10.689 18.389 -11.958 1.00 90.75 147 GLY A N 1
ATOM 1163 C CA . 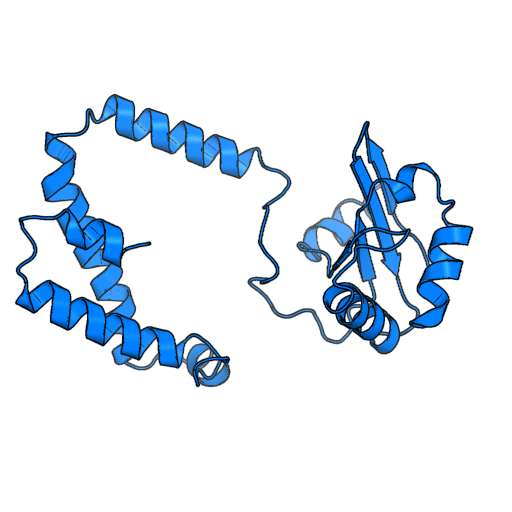GLY A 1 147 ? 11.331 19.147 -10.886 1.00 90.75 147 GLY A CA 1
ATOM 1164 C C . GLY A 1 147 ? 12.318 18.304 -10.072 1.00 90.75 147 GLY A C 1
ATOM 1165 O O . GLY A 1 147 ? 13.360 17.879 -10.562 1.00 90.75 147 GLY A O 1
ATOM 1166 N N . ASP A 1 148 ? 11.975 18.076 -8.807 1.00 88.94 148 ASP A N 1
ATOM 1167 C CA . ASP A 1 148 ? 12.793 17.353 -7.827 1.00 88.94 148 ASP A CA 1
ATOM 1168 C C . ASP A 1 148 ? 12.503 15.840 -7.776 1.00 88.94 148 ASP A C 1
ATOM 1170 O O . ASP A 1 148 ? 13.029 15.111 -6.923 1.00 88.94 148 ASP A O 1
ATOM 1174 N N . PHE A 1 149 ? 11.636 15.373 -8.674 1.00 86.25 149 PHE A N 1
ATOM 1175 C CA . PHE A 1 149 ? 11.142 14.011 -8.744 1.00 86.25 149 PHE A CA 1
ATOM 1176 C C . PHE A 1 149 ? 11.524 13.376 -10.081 1.00 86.25 149 PHE A C 1
ATOM 1178 O O . PHE A 1 149 ? 11.374 13.974 -11.142 1.00 86.25 149 PHE A O 1
ATOM 1185 N N . ALA A 1 150 ? 12.026 12.146 -10.023 1.00 93.31 150 ALA A N 1
ATOM 1186 C CA . ALA A 1 150 ? 12.312 11.353 -11.207 1.00 93.31 150 ALA A CA 1
ATOM 1187 C C . ALA A 1 150 ? 12.017 9.882 -10.942 1.00 93.31 150 ALA A C 1
ATOM 1189 O O . ALA A 1 150 ? 12.330 9.356 -9.859 1.00 93.31 150 ALA A O 1
ATOM 1190 N N . PHE A 1 151 ? 11.435 9.231 -11.944 1.00 94.38 151 PHE A N 1
ATOM 1191 C CA . PHE A 1 151 ? 11.166 7.804 -11.936 1.00 94.38 151 PHE A CA 1
ATOM 1192 C C . PHE A 1 151 ? 11.335 7.188 -13.321 1.00 94.38 151 PHE A C 1
ATOM 1194 O O . PHE A 1 151 ? 11.288 7.874 -14.338 1.00 94.38 151 PHE A O 1
ATOM 1201 N N . ALA A 1 152 ? 11.533 5.876 -13.341 1.00 94.88 152 ALA A N 1
ATOM 1202 C CA . ALA A 1 152 ? 11.608 5.086 -14.555 1.00 94.88 152 ALA A CA 1
ATOM 1203 C C . ALA A 1 152 ? 10.993 3.704 -14.334 1.00 94.88 152 ALA A C 1
ATOM 1205 O O . ALA A 1 152 ? 11.061 3.145 -13.233 1.00 94.88 152 ALA A O 1
ATOM 1206 N N . PHE A 1 153 ? 10.434 3.148 -15.398 1.00 94.50 153 PHE A N 1
ATOM 1207 C CA . PHE A 1 153 ? 10.075 1.742 -15.486 1.00 94.50 153 PHE A CA 1
ATOM 1208 C C . PHE A 1 153 ? 11.191 1.000 -16.199 1.00 94.50 153 PHE A C 1
ATOM 1210 O O . PHE A 1 153 ? 11.705 1.478 -17.205 1.00 94.50 153 PHE A O 1
ATOM 1217 N N . VAL A 1 154 ? 11.581 -0.151 -15.661 1.00 95.81 154 VAL A N 1
ATOM 1218 C CA . VAL A 1 154 ? 12.662 -0.965 -16.217 1.00 95.81 154 VAL A CA 1
ATOM 1219 C C . VAL A 1 154 ? 12.181 -2.393 -16.341 1.00 95.81 154 VAL A C 1
ATOM 1221 O O . VAL A 1 154 ? 11.799 -3.009 -15.351 1.00 95.81 154 VAL A O 1
ATOM 1224 N N . GLU A 1 155 ? 12.199 -2.912 -17.556 1.00 96.00 155 GLU A N 1
ATOM 1225 C CA . GLU A 1 155 ? 11.807 -4.274 -17.875 1.00 96.00 155 GLU A CA 1
ATOM 1226 C C . GLU A 1 155 ? 13.043 -5.168 -17.936 1.00 96.00 155 GLU A C 1
ATOM 1228 O O . GLU A 1 155 ? 14.014 -4.863 -18.630 1.00 96.00 155 GLU A O 1
ATOM 1233 N N . PHE A 1 156 ? 13.025 -6.270 -17.194 1.00 96.75 156 PHE A N 1
ATOM 1234 C CA . PHE A 1 156 ? 14.050 -7.307 -17.261 1.00 96.75 156 PHE A CA 1
ATOM 1235 C C . PHE A 1 156 ? 13.671 -8.363 -18.298 1.00 96.75 156 PHE A C 1
ATOM 1237 O O . PHE A 1 156 ? 12.502 -8.615 -18.519 1.00 96.75 156 PHE A O 1
ATOM 1244 N N . ALA A 1 157 ? 14.654 -9.025 -18.903 1.00 96.19 157 ALA A N 1
ATOM 1245 C CA . ALA A 1 157 ? 14.400 -10.160 -19.793 1.00 96.19 157 ALA A CA 1
ATOM 1246 C C . ALA A 1 157 ? 13.875 -11.398 -19.040 1.00 96.19 157 ALA A C 1
ATOM 1248 O O . ALA A 1 157 ? 13.317 -12.305 -19.648 1.00 96.19 157 ALA A O 1
ATOM 1249 N N . GLU A 1 158 ? 14.087 -11.453 -17.721 1.00 95.25 158 GLU A N 1
ATOM 1250 C CA . GLU A 1 158 ? 13.649 -12.545 -16.857 1.00 95.25 158 GLU A CA 1
ATOM 1251 C C . GLU A 1 158 ? 13.080 -12.009 -15.539 1.00 95.25 158 GLU A C 1
ATOM 1253 O O . GLU A 1 158 ? 13.618 -11.074 -14.935 1.00 95.25 158 GLU A O 1
ATOM 1258 N N . VAL A 1 159 ? 12.034 -12.670 -15.034 1.00 93.50 159 VAL A N 1
ATOM 1259 C CA . VAL A 1 159 ? 11.384 -12.346 -13.749 1.00 93.50 159 VAL A CA 1
ATOM 1260 C C . VAL A 1 159 ? 12.367 -12.435 -12.576 1.00 93.50 159 VAL A C 1
ATOM 1262 O O . VAL A 1 159 ? 12.301 -11.641 -11.635 1.00 93.50 159 VAL A O 1
ATOM 1265 N N . SER A 1 160 ? 13.315 -13.376 -12.642 1.00 93.94 160 SER A N 1
ATOM 1266 C CA . SER A 1 160 ? 14.380 -13.573 -11.651 1.00 93.94 160 SER A CA 1
ATOM 1267 C C . SER A 1 160 ? 15.178 -12.283 -11.405 1.00 93.94 160 SER A C 1
ATOM 1269 O O . SER A 1 160 ? 15.484 -11.949 -10.254 1.00 93.94 160 SER A O 1
ATOM 1271 N N . GLY A 1 161 ? 15.448 -11.518 -12.468 1.00 95.50 161 GLY A N 1
ATOM 1272 C CA . GLY A 1 161 ? 16.188 -10.264 -12.397 1.00 95.50 161 GLY A CA 1
ATOM 1273 C C . GLY A 1 161 ? 15.394 -9.144 -11.737 1.00 95.50 161 GLY A C 1
ATOM 1274 O O . GLY A 1 161 ? 15.898 -8.477 -10.829 1.00 95.50 161 GLY A O 1
ATOM 1275 N N . ALA A 1 162 ? 14.120 -9.008 -12.108 1.00 94.12 162 ALA A N 1
ATOM 1276 C CA . ALA A 1 162 ? 13.207 -8.046 -11.497 1.00 94.12 162 ALA A CA 1
ATOM 1277 C C . ALA A 1 162 ? 13.018 -8.317 -9.992 1.00 94.12 162 ALA A C 1
ATOM 1279 O O . ALA A 1 162 ? 13.149 -7.410 -9.163 1.00 94.12 162 ALA A O 1
ATOM 1280 N N . LEU A 1 163 ? 12.805 -9.584 -9.619 1.00 91.12 163 LEU A N 1
ATOM 1281 C CA . LEU A 1 163 ? 12.656 -10.008 -8.226 1.00 91.12 163 LEU A CA 1
ATOM 1282 C C . LEU A 1 163 ? 13.919 -9.720 -7.403 1.00 91.12 163 LEU A C 1
ATOM 1284 O O . LEU A 1 163 ? 13.832 -9.206 -6.282 1.00 91.12 163 LEU A O 1
ATOM 1288 N N . THR A 1 164 ? 15.095 -10.016 -7.963 1.00 93.12 164 THR A N 1
ATOM 1289 C CA . THR A 1 164 ? 16.386 -9.767 -7.308 1.00 93.12 164 THR A CA 1
ATOM 1290 C C . THR A 1 164 ? 16.620 -8.271 -7.106 1.00 93.12 164 THR A C 1
ATOM 1292 O O . THR A 1 164 ? 16.992 -7.858 -6.006 1.00 93.12 164 THR A O 1
ATOM 1295 N N . ALA A 1 165 ? 16.325 -7.444 -8.114 1.00 93.69 165 ALA A N 1
ATOM 1296 C CA . ALA A 1 165 ? 16.460 -5.992 -8.030 1.00 93.69 165 ALA A CA 1
ATOM 1297 C C . ALA A 1 165 ? 15.600 -5.392 -6.903 1.00 93.69 165 ALA A C 1
ATOM 1299 O O . ALA A 1 165 ? 16.098 -4.602 -6.095 1.00 93.69 165 ALA A O 1
ATOM 1300 N N . VAL A 1 166 ? 14.330 -5.802 -6.798 1.00 91.50 166 VAL A N 1
ATOM 1301 C CA . VAL A 1 166 ? 13.423 -5.341 -5.732 1.00 91.50 166 VAL A CA 1
ATOM 1302 C C . VAL A 1 166 ? 13.904 -5.813 -4.355 1.00 91.50 166 VAL A C 1
ATOM 1304 O O . VAL A 1 166 ? 13.974 -5.017 -3.416 1.00 91.50 166 VAL A O 1
ATOM 1307 N N . ARG A 1 167 ? 14.291 -7.090 -4.226 1.00 89.44 167 ARG A N 1
ATOM 1308 C CA . ARG A 1 167 ? 14.750 -7.675 -2.955 1.00 89.44 167 ARG A CA 1
ATOM 1309 C C . ARG A 1 167 ? 16.024 -7.009 -2.438 1.00 89.44 167 ARG A C 1
ATOM 1311 O O . ARG A 1 167 ? 16.095 -6.661 -1.260 1.00 89.44 167 ARG A O 1
ATOM 1318 N N . GLU A 1 168 ? 17.024 -6.825 -3.295 1.00 90.19 168 GLU A N 1
ATOM 1319 C CA . GLU A 1 168 ? 18.295 -6.206 -2.908 1.00 90.19 168 GLU A CA 1
ATOM 1320 C C . GLU A 1 168 ? 18.141 -4.703 -2.651 1.00 90.19 168 GLU A C 1
ATOM 1322 O O . GLU A 1 168 ? 18.721 -4.175 -1.698 1.00 90.19 168 GLU A O 1
ATOM 1327 N N . S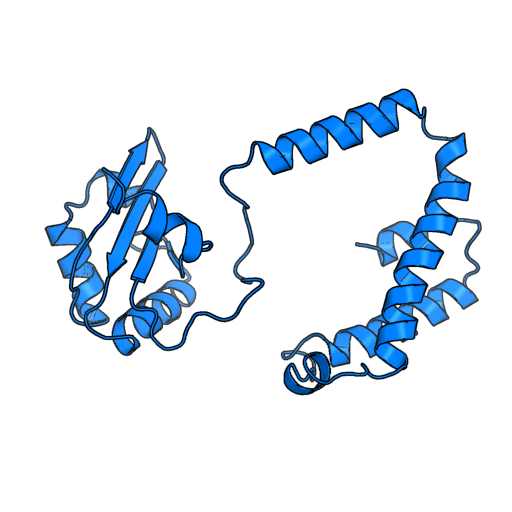ER A 1 169 ? 17.283 -4.010 -3.410 1.00 87.94 169 SER A N 1
ATOM 1328 C CA . SER A 1 169 ? 16.981 -2.604 -3.133 1.00 87.94 169 SER A CA 1
ATOM 1329 C C . SER A 1 169 ? 16.274 -2.401 -1.791 1.00 87.94 169 SER A C 1
ATOM 1331 O O . SER A 1 169 ? 16.463 -1.348 -1.185 1.00 87.94 169 SER A O 1
ATOM 1333 N N . ALA A 1 170 ? 15.475 -3.365 -1.323 1.00 84.19 170 ALA A N 1
ATOM 1334 C CA . ALA A 1 170 ? 14.816 -3.293 -0.018 1.00 84.19 170 ALA A CA 1
ATOM 1335 C C . ALA A 1 170 ? 15.796 -3.500 1.152 1.00 84.19 170 ALA A C 1
ATOM 1337 O O . ALA A 1 170 ? 15.630 -2.901 2.215 1.00 84.19 170 ALA A O 1
ATOM 1338 N N . LYS A 1 171 ? 16.835 -4.326 0.959 1.00 82.31 171 LYS A N 1
ATOM 1339 C CA . LYS A 1 171 ? 17.881 -4.589 1.965 1.00 82.31 171 LYS A CA 1
ATOM 1340 C C . LYS A 1 171 ? 18.863 -3.435 2.124 1.00 82.31 171 LYS A C 1
ATOM 1342 O O . LYS A 1 171 ? 19.434 -3.263 3.203 1.00 82.31 171 LYS A O 1
ATOM 1347 N N . ALA A 1 172 ? 19.089 -2.665 1.062 1.00 77.88 172 ALA A N 1
ATOM 1348 C CA . ALA A 1 172 ? 19.997 -1.531 1.084 1.00 77.88 172 ALA A CA 1
ATOM 1349 C C . ALA A 1 172 ? 19.461 -0.437 2.029 1.00 77.88 172 ALA A C 1
ATOM 1351 O O . ALA A 1 172 ? 18.731 0.466 1.622 1.00 77.88 172 ALA A O 1
ATOM 1352 N N . LYS A 1 173 ? 19.865 -0.494 3.310 1.00 54.34 173 LYS A N 1
ATOM 1353 C CA . LYS A 1 173 ? 19.570 0.522 4.345 1.00 54.34 173 LYS A CA 1
ATOM 1354 C C . LYS A 1 173 ? 20.005 1.939 3.944 1.00 54.34 173 LYS A C 1
ATOM 1356 O O . LYS A 1 173 ? 19.539 2.914 4.526 1.00 54.34 173 LYS A O 1
ATOM 1361 N N . HIS A 1 174 ? 20.839 2.056 2.916 1.00 47.66 174 HIS A N 1
ATOM 1362 C CA . HIS A 1 174 ? 21.172 3.304 2.256 1.00 47.66 174 HIS A CA 1
ATOM 1363 C C . HIS A 1 174 ? 20.712 3.241 0.805 1.00 47.66 174 HIS A C 1
ATOM 1365 O O . HIS A 1 174 ? 21.252 2.474 0.009 1.00 47.66 174 HIS A O 1
ATOM 1371 N N . ARG A 1 175 ? 19.711 4.065 0.473 1.00 58.38 175 ARG A N 1
ATOM 1372 C CA . ARG A 1 175 ? 19.291 4.355 -0.903 1.00 58.38 175 ARG A CA 1
ATOM 1373 C C . ARG A 1 175 ? 20.543 4.724 -1.698 1.00 58.38 175 ARG A C 1
ATOM 1375 O O . ARG A 1 175 ? 21.085 5.810 -1.513 1.00 58.38 175 ARG A O 1
ATOM 1382 N N . GLY A 1 176 ? 21.044 3.787 -2.499 1.00 62.06 176 GLY A N 1
ATOM 1383 C CA . GLY A 1 176 ? 22.249 3.987 -3.295 1.00 62.06 176 GLY A CA 1
ATOM 1384 C C . GLY A 1 176 ? 22.043 5.051 -4.375 1.00 62.06 176 GLY A C 1
ATOM 1385 O O . GLY A 1 176 ? 21.031 5.752 -4.412 1.00 62.06 176 GLY A O 1
ATOM 1386 N N . ARG A 1 177 ? 22.979 5.114 -5.325 1.00 75.12 177 ARG A N 1
ATOM 1387 C CA . ARG A 1 177 ? 22.971 6.049 -6.467 1.00 75.12 177 ARG A CA 1
ATOM 1388 C C . ARG A 1 177 ? 21.715 6.032 -7.349 1.00 75.12 177 ARG A C 1
ATOM 1390 O O . ARG A 1 177 ? 21.675 6.815 -8.272 1.00 75.12 177 ARG A O 1
ATOM 1397 N N . LEU A 1 178 ? 20.721 5.173 -7.133 1.00 79.38 178 LEU A N 1
ATOM 1398 C CA . LEU A 1 178 ? 19.524 5.075 -7.988 1.00 79.38 178 LEU A CA 1
ATOM 1399 C C . LEU A 1 178 ? 18.211 5.267 -7.224 1.00 79.38 178 LEU A C 1
ATOM 1401 O O . LEU A 1 178 ? 17.141 5.241 -7.822 1.00 79.38 178 LEU A O 1
ATOM 1405 N N . GLY A 1 179 ? 18.276 5.500 -5.910 1.00 87.50 179 GLY A N 1
ATOM 1406 C CA . GLY A 1 179 ? 17.089 5.603 -5.068 1.00 87.50 179 GLY A CA 1
ATOM 1407 C C . GLY A 1 179 ? 16.489 4.238 -4.727 1.00 87.50 179 GLY A C 1
ATOM 1408 O O . GLY A 1 179 ? 17.221 3.337 -4.324 1.00 87.50 179 GLY A O 1
ATOM 1409 N N . SER A 1 180 ? 15.163 4.108 -4.795 1.00 90.69 180 SER A N 1
ATOM 1410 C CA . SER A 1 180 ? 14.440 2.882 -4.425 1.00 90.69 180 SER A CA 1
ATOM 1411 C C . SER A 1 180 ? 13.863 2.174 -5.646 1.00 90.69 180 SER A C 1
ATOM 1413 O O . SER A 1 180 ? 13.183 2.816 -6.450 1.00 90.69 180 SER A O 1
ATOM 1415 N N . VAL A 1 181 ? 14.052 0.857 -5.708 1.00 92.31 181 VAL A N 1
ATOM 1416 C CA . VAL A 1 181 ? 13.429 -0.049 -6.679 1.00 92.31 181 VAL A CA 1
ATOM 1417 C C . VAL A 1 181 ? 12.283 -0.796 -5.998 1.00 92.31 181 VAL A C 1
ATOM 1419 O O . VAL A 1 181 ? 12.448 -1.331 -4.903 1.00 92.31 181 VAL A O 1
ATOM 1422 N N . GLN A 1 182 ? 11.113 -0.815 -6.623 1.00 92.12 182 GLN A N 1
ATOM 1423 C CA . GLN A 1 182 ? 9.903 -1.466 -6.118 1.00 92.12 182 GLN A CA 1
ATOM 1424 C C . GLN A 1 182 ? 9.064 -1.983 -7.289 1.00 92.12 182 GLN A C 1
ATOM 1426 O O . GLN A 1 182 ? 9.270 -1.587 -8.431 1.00 92.12 182 GLN A O 1
ATOM 1431 N N . TRP A 1 183 ? 8.088 -2.844 -7.022 1.00 90.31 183 TRP A N 1
ATOM 1432 C CA . TRP A 1 183 ? 7.109 -3.208 -8.043 1.00 90.31 183 TRP A CA 1
ATOM 1433 C C . TRP A 1 183 ? 6.208 -2.004 -8.401 1.00 90.31 183 TRP A C 1
ATOM 1435 O O . TRP A 1 183 ? 5.850 -1.232 -7.503 1.00 90.31 183 TRP A O 1
ATOM 1445 N N . PRO A 1 184 ? 5.806 -1.835 -9.677 1.00 86.81 184 PRO A N 1
ATOM 1446 C CA . PRO A 1 184 ? 4.731 -0.931 -10.080 1.00 86.81 184 PRO A CA 1
ATOM 1447 C C . PRO A 1 184 ? 3.473 -1.214 -9.274 1.00 86.81 184 PRO A C 1
ATOM 1449 O O . PRO A 1 184 ? 3.181 -2.363 -8.963 1.00 86.81 184 PRO A O 1
ATOM 1452 N N . LYS A 1 185 ? 2.695 -0.188 -8.937 1.00 74.12 185 LYS A N 1
ATOM 1453 C CA . LYS A 1 185 ? 1.481 -0.376 -8.128 1.00 74.12 185 LYS A CA 1
ATOM 1454 C C . LYS A 1 185 ? 0.271 -0.764 -8.974 1.00 74.12 185 LYS A C 1
ATOM 1456 O O . LYS A 1 185 ? -0.498 -1.618 -8.546 1.00 74.12 185 LYS A O 1
ATOM 1461 N N . ARG A 1 186 ? 0.153 -0.211 -10.184 1.00 65.69 186 ARG A N 1
ATOM 1462 C CA . ARG A 1 186 ? -0.880 -0.546 -11.172 1.00 65.69 186 ARG A CA 1
ATOM 1463 C C . ARG A 1 186 ? -0.215 -1.205 -12.376 1.00 65.69 186 ARG A C 1
ATOM 1465 O O . ARG A 1 186 ? 0.711 -0.634 -12.936 1.00 65.69 186 ARG A O 1
ATOM 1472 N N . VAL A 1 187 ? -0.667 -2.409 -12.718 1.00 57.22 187 VAL A N 1
ATOM 1473 C CA . VAL A 1 187 ? -0.244 -3.127 -13.934 1.00 57.22 187 VAL A CA 1
ATOM 1474 C C . VAL A 1 187 ? -1.235 -2.865 -15.075 1.00 57.22 187 VAL A C 1
ATOM 1476 O O . VAL A 1 187 ? -0.812 -2.657 -16.202 1.00 57.22 187 VAL A O 1
ATOM 1479 N N . GLY A 1 188 ? -2.538 -2.780 -14.766 1.00 50.69 188 GLY A N 1
ATOM 1480 C CA . GLY A 1 188 ? -3.603 -2.659 -15.772 1.00 50.69 188 GLY A CA 1
ATOM 1481 C C . GLY A 1 188 ? -3.640 -1.329 -16.531 1.00 50.69 188 GLY A C 1
ATOM 1482 O O . GLY A 1 188 ? -3.732 -1.336 -17.747 1.00 50.69 188 GLY A O 1
ATOM 1483 N N . ALA A 1 189 ? -3.472 -0.192 -15.847 1.00 47.56 189 ALA A N 1
ATOM 1484 C CA . ALA A 1 189 ? -3.526 1.124 -16.505 1.00 47.56 189 ALA A CA 1
ATOM 1485 C C . ALA A 1 189 ? -2.324 1.406 -17.432 1.00 47.56 189 ALA A C 1
ATOM 1487 O O . ALA A 1 189 ? -2.349 2.344 -18.212 1.00 47.56 189 ALA A O 1
ATOM 1488 N N . PHE A 1 190 ? -1.255 0.609 -17.347 1.00 50.75 190 PHE A N 1
ATOM 1489 C CA . PHE A 1 190 ? -0.035 0.847 -18.123 1.00 50.75 190 PHE A CA 1
ATOM 1490 C C . PHE A 1 190 ? -0.102 0.271 -19.545 1.00 50.75 190 PHE A C 1
ATOM 1492 O O . PHE A 1 190 ? 0.617 0.736 -20.422 1.00 50.75 190 PHE A O 1
ATOM 1499 N N . ILE A 1 191 ? -0.944 -0.745 -19.764 1.00 48.84 191 ILE A N 1
ATOM 1500 C CA . ILE A 1 191 ? -1.063 -1.434 -21.055 1.00 48.84 191 ILE A CA 1
ATOM 1501 C C . ILE A 1 191 ? -2.063 -0.708 -21.967 1.00 48.84 191 ILE A C 1
ATOM 1503 O O . ILE A 1 191 ? -1.814 -0.589 -23.161 1.00 48.84 191 ILE A O 1
ATOM 1507 N N . GLU A 1 192 ? -3.160 -0.176 -21.422 1.00 44.47 192 GLU A N 1
ATOM 1508 C CA . GLU A 1 192 ? -4.220 0.436 -22.239 1.00 44.47 192 GLU A CA 1
ATOM 1509 C C . GLU A 1 192 ? -3.887 1.872 -22.689 1.00 44.47 192 GLU A C 1
ATOM 1511 O O . GLU A 1 192 ? -4.150 2.228 -23.838 1.00 44.47 192 GLU A O 1
ATOM 1516 N N . ASP A 1 193 ? -3.210 2.674 -21.861 1.00 45.62 193 ASP A N 1
ATOM 1517 C CA . ASP A 1 193 ? -2.955 4.089 -22.185 1.00 45.62 193 ASP A CA 1
ATOM 1518 C C . ASP A 1 193 ? -1.802 4.312 -23.191 1.00 45.62 193 ASP A C 1
ATOM 1520 O O . ASP A 1 193 ? -1.700 5.387 -23.776 1.00 45.62 193 ASP A O 1
ATOM 1524 N N . TYR A 1 194 ? -0.953 3.306 -23.445 1.00 45.81 194 TYR A N 1
ATOM 1525 C CA . TYR A 1 194 ? 0.180 3.405 -24.387 1.00 45.81 194 TYR A CA 1
ATOM 1526 C C . TYR A 1 194 ? 0.032 2.561 -25.662 1.00 45.81 194 TYR A C 1
ATOM 1528 O O . TYR A 1 194 ? 0.799 2.757 -26.601 1.00 45.81 194 TYR A O 1
ATOM 1536 N N . LEU A 1 195 ? -0.947 1.652 -25.730 1.00 38.50 195 LEU A N 1
ATOM 1537 C CA . LEU A 1 195 ? -1.266 0.895 -26.951 1.00 38.50 195 LEU A CA 1
ATOM 1538 C C . LEU A 1 195 ? -2.337 1.574 -27.824 1.00 38.50 195 LEU A C 1
ATOM 1540 O O . LEU A 1 195 ? -2.722 1.019 -28.851 1.00 38.50 195 LEU A O 1
ATOM 1544 N N . THR A 1 196 ? -2.797 2.769 -27.438 1.00 40.03 196 THR A N 1
ATOM 1545 C CA . THR A 1 196 ? -3.866 3.509 -28.133 1.00 40.03 196 THR A CA 1
ATOM 1546 C C . THR A 1 196 ? -3.423 4.882 -28.668 1.00 40.03 196 THR A C 1
ATOM 1548 O O . THR A 1 196 ? -4.258 5.772 -28.836 1.00 40.03 196 THR A O 1
ATOM 1551 N N . ILE A 1 197 ? -2.125 5.063 -28.950 1.00 34.06 197 ILE A N 1
ATOM 1552 C CA . ILE A 1 197 ? -1.578 6.222 -29.687 1.00 34.06 197 ILE A CA 1
ATOM 1553 C C . ILE A 1 197 ? -0.866 5.735 -30.947 1.00 34.06 197 ILE A C 1
ATOM 1555 O O . ILE A 1 197 ? -0.033 4.810 -30.822 1.00 34.06 197 ILE A O 1
#

Organism: NCBI:txid327968

Sequence (197 aa):
GMAKATGCLHSVSAELREQLTELKEQGRRLFKPELGGDRAIWEERPLPELLWRYAAADVDVLFAMYDELAPQVDACKAQEVSERRLGRHLQRDTLETGPHRDFPVPSDFQTVFVKGKALLRTSDADLAWHLSKFGKVSAVPHRECSGDFAFAFVEFAEVSGALTAVRESAKAKHRGRLGSVQWPKRVGAFIEDYLTI

Radius of gyration: 22.57 Å; chains: 1; bounding box: 48×40×59 Å

InterPro domains:
  IPR002562 3'-5' exonuclease domain [PF01612] (40-73)
  IPR012337 Ribonuclease H-like superfamily [SSF53098] (42-101)
  IPR012677 Nucleotide-binding alpha-beta plait domain superfamily [G3DSA:3.30.70.330] (105-188)
  IPR035979 RNA-binding domain superfamily [SSF54928] (103-185)
  IPR036397 Ribonuclease H superfamily [G3DSA:3.30.420.10] (3-96)